Protein AF-A0A812X853-F1 (afdb_monomer)

Structure (mmCIF, N/CA/C/O backbone):
data_AF-A0A812X853-F1
#
_entry.id   AF-A0A812X853-F1
#
loop_
_atom_site.group_PDB
_atom_site.id
_atom_site.type_symbol
_atom_site.label_atom_id
_atom_site.label_alt_id
_atom_site.label_comp_id
_atom_site.label_asym_id
_atom_site.label_entity_id
_atom_site.label_seq_id
_atom_site.pdbx_PDB_ins_code
_atom_site.Cartn_x
_atom_site.Cartn_y
_atom_site.Cartn_z
_atom_site.occupancy
_atom_site.B_iso_or_equiv
_atom_site.auth_seq_id
_atom_site.auth_comp_id
_atom_site.auth_asym_id
_atom_site.auth_atom_id
_atom_site.pdbx_PDB_model_num
ATOM 1 N N . LEU A 1 1 ? 8.218 -3.701 24.333 1.00 26.12 1 LEU A N 1
ATOM 2 C CA . LEU A 1 1 ? 8.996 -2.610 23.707 1.00 26.12 1 LEU A CA 1
ATOM 3 C C . LEU A 1 1 ? 8.496 -2.460 22.269 1.00 26.12 1 LEU A C 1
ATOM 5 O O . LEU A 1 1 ? 8.730 -3.359 21.472 1.00 26.12 1 LEU A O 1
ATOM 9 N N . LEU A 1 2 ? 7.713 -1.425 21.953 1.00 30.88 2 LEU A N 1
ATOM 10 C CA . LEU A 1 2 ? 7.298 -1.151 20.571 1.00 30.88 2 LEU A CA 1
ATOM 11 C C . LEU A 1 2 ? 8.447 -0.411 19.884 1.00 30.88 2 LEU A C 1
ATOM 13 O O . LEU A 1 2 ? 8.655 0.772 20.135 1.00 30.88 2 LEU A O 1
ATOM 17 N N . VAL A 1 3 ? 9.221 -1.113 19.057 1.00 33.59 3 VAL A N 1
ATOM 18 C CA . VAL A 1 3 ? 10.205 -0.464 18.185 1.00 33.59 3 VAL A CA 1
ATOM 19 C C . VAL A 1 3 ? 9.435 0.120 17.006 1.00 33.59 3 VAL A C 1
ATOM 21 O O . VAL A 1 3 ? 9.034 -0.592 16.087 1.00 33.59 3 VAL A O 1
ATOM 24 N N . LEU A 1 4 ? 9.165 1.423 17.067 1.00 42.16 4 LEU A N 1
ATOM 25 C CA . LEU A 1 4 ? 8.611 2.172 15.947 1.00 42.16 4 LEU A CA 1
ATOM 26 C C . LEU A 1 4 ? 9.741 2.411 14.942 1.00 42.16 4 LEU A C 1
ATOM 28 O O . LEU A 1 4 ? 10.477 3.388 15.040 1.00 42.16 4 LEU A O 1
ATOM 32 N N . GLU A 1 5 ? 9.909 1.503 13.984 1.00 46.41 5 GLU A N 1
ATOM 33 C CA . GLU A 1 5 ? 10.747 1.798 12.822 1.00 46.41 5 GLU A CA 1
ATOM 34 C C . GLU A 1 5 ? 10.122 2.965 12.060 1.00 46.41 5 GLU A C 1
ATOM 36 O O . GLU A 1 5 ? 8.990 2.845 11.592 1.00 46.41 5 GLU A O 1
ATOM 41 N N . ASN A 1 6 ? 10.849 4.076 11.927 1.00 46.88 6 ASN A N 1
ATOM 42 C CA . ASN A 1 6 ? 10.427 5.196 11.097 1.00 46.88 6 ASN A CA 1
ATOM 43 C C . ASN A 1 6 ? 10.564 4.794 9.617 1.00 46.88 6 ASN A C 1
ATOM 45 O O . ASN A 1 6 ? 11.687 4.698 9.115 1.00 46.88 6 ASN A O 1
ATOM 49 N N . PRO A 1 7 ? 9.457 4.549 8.894 1.00 52.62 7 PRO A N 1
ATOM 50 C CA . PRO A 1 7 ? 9.533 4.114 7.505 1.00 52.62 7 PRO A CA 1
ATOM 51 C C . PRO A 1 7 ? 9.991 5.237 6.558 1.00 52.62 7 PRO A C 1
ATOM 53 O O . PRO A 1 7 ? 10.310 4.949 5.413 1.00 52.62 7 PRO A O 1
ATOM 56 N N . GLY A 1 8 ? 10.028 6.500 7.008 1.00 49.50 8 GLY A N 1
ATOM 57 C CA . GLY A 1 8 ? 10.367 7.663 6.179 1.00 49.50 8 GLY A CA 1
ATOM 58 C C . GLY A 1 8 ? 11.862 7.970 6.035 1.00 49.50 8 GLY A C 1
ATOM 59 O O . GLY A 1 8 ? 12.201 8.972 5.422 1.00 49.50 8 GLY A O 1
ATOM 60 N N . VAL A 1 9 ? 12.763 7.163 6.609 1.00 47.88 9 VAL A N 1
ATOM 61 C CA . VAL A 1 9 ? 14.214 7.469 6.645 1.00 47.88 9 VAL A CA 1
ATOM 62 C C . VAL A 1 9 ? 15.003 6.767 5.525 1.00 47.88 9 VAL A C 1
ATOM 64 O O . VAL A 1 9 ? 16.204 6.975 5.391 1.00 47.88 9 VAL A O 1
ATOM 67 N N . ARG A 1 10 ? 14.356 5.957 4.673 1.00 51.91 10 ARG A N 1
ATOM 68 C CA . ARG A 1 10 ? 15.045 5.220 3.591 1.00 51.91 10 ARG A CA 1
ATOM 69 C C . ARG A 1 10 ? 15.227 5.994 2.275 1.00 51.91 10 ARG A C 1
ATOM 71 O O . ARG A 1 10 ? 15.828 5.445 1.362 1.00 51.91 10 ARG A O 1
ATOM 78 N N . ASP A 1 11 ? 14.811 7.259 2.199 1.00 48.47 11 ASP A N 1
ATOM 79 C CA . ASP A 1 11 ? 14.935 8.116 0.997 1.00 48.47 11 ASP A CA 1
ATOM 80 C C . ASP A 1 11 ? 16.364 8.659 0.740 1.00 48.47 11 ASP A C 1
ATOM 82 O O . ASP A 1 11 ? 16.566 9.582 -0.049 1.00 48.47 11 ASP A O 1
ATOM 86 N N . ILE A 1 12 ? 17.391 8.108 1.390 1.00 44.56 12 ILE A N 1
ATOM 87 C CA . ILE A 1 12 ? 18.768 8.599 1.286 1.00 44.56 12 ILE A CA 1
ATOM 88 C C . ILE A 1 12 ? 19.568 7.605 0.435 1.00 44.56 12 ILE A C 1
ATOM 90 O O . ILE A 1 12 ? 19.925 6.537 0.920 1.00 44.56 12 ILE A O 1
ATOM 94 N N . LEU A 1 13 ? 19.864 8.005 -0.811 1.00 41.25 13 LEU A N 1
ATOM 95 C CA . LEU A 1 13 ? 20.723 7.351 -1.823 1.00 41.25 13 LEU A CA 1
ATOM 96 C C . LEU A 1 13 ? 20.023 6.372 -2.783 1.00 41.25 13 LEU A C 1
ATOM 98 O O . LEU A 1 13 ? 20.134 5.159 -2.649 1.00 41.25 13 LEU A O 1
ATOM 102 N N . GLY A 1 14 ? 19.390 6.910 -3.832 1.00 50.44 14 GLY A N 1
ATOM 103 C CA . GLY A 1 14 ? 19.208 6.214 -5.119 1.00 50.44 14 GLY A CA 1
ATOM 104 C C . GLY A 1 14 ? 18.343 4.946 -5.130 1.00 50.44 14 GLY A C 1
ATOM 105 O O . GLY A 1 14 ? 18.241 4.304 -6.174 1.00 50.44 14 GLY A O 1
ATOM 106 N N . SER A 1 15 ? 17.720 4.573 -4.011 1.00 54.28 15 SER A N 1
ATOM 107 C CA . SER A 1 15 ? 16.759 3.479 -3.945 1.00 54.28 15 SER A CA 1
ATOM 108 C C . SER A 1 15 ? 15.402 3.968 -4.445 1.00 54.28 15 SER A C 1
ATOM 110 O O . SER A 1 15 ? 14.875 5.003 -4.040 1.00 54.28 15 SER A O 1
ATOM 112 N N . THR A 1 16 ? 14.822 3.224 -5.375 1.00 72.81 16 THR A N 1
ATOM 113 C CA . THR A 1 16 ? 13.489 3.490 -5.906 1.00 72.81 16 THR A CA 1
ATOM 114 C C . THR A 1 16 ? 12.437 2.938 -4.944 1.00 72.81 16 THR A C 1
ATOM 116 O O . THR A 1 16 ? 11.801 1.920 -5.178 1.00 72.81 16 THR A O 1
ATOM 119 N N . TYR A 1 17 ? 12.275 3.588 -3.796 1.00 82.75 17 TYR A N 1
ATOM 120 C CA . TYR A 1 17 ? 11.280 3.187 -2.807 1.00 82.75 17 TYR A CA 1
ATOM 121 C C . TYR A 1 17 ? 9.858 3.491 -3.301 1.00 82.75 17 TYR A C 1
ATOM 123 O O . TYR A 1 17 ? 9.547 4.617 -3.701 1.00 82.75 17 TYR A O 1
ATOM 131 N N . ARG A 1 18 ? 8.968 2.494 -3.243 1.00 88.31 18 ARG A N 1
ATOM 132 C CA . ARG A 1 18 ? 7.545 2.662 -3.564 1.00 88.31 18 ARG A CA 1
ATOM 133 C C . ARG A 1 18 ? 6.686 2.323 -2.361 1.00 88.31 18 ARG A C 1
ATOM 135 O O . ARG A 1 18 ? 6.889 1.306 -1.700 1.00 88.31 18 ARG A O 1
ATOM 142 N N . ARG A 1 19 ? 5.675 3.150 -2.099 1.00 91.62 19 ARG A N 1
ATOM 143 C CA . ARG A 1 19 ? 4.773 2.963 -0.963 1.00 91.62 19 ARG A CA 1
ATOM 144 C C . ARG A 1 19 ? 3.340 3.334 -1.290 1.00 91.62 19 ARG A C 1
ATOM 146 O O . ARG A 1 19 ? 3.071 4.361 -1.903 1.00 91.62 19 ARG A O 1
ATOM 153 N N . VAL A 1 20 ? 2.422 2.517 -0.797 1.00 92.94 20 VAL A N 1
ATOM 154 C CA . VAL A 1 20 ? 0.983 2.725 -0.874 1.00 92.94 20 VAL A CA 1
ATOM 155 C C . VAL A 1 20 ? 0.409 2.708 0.536 1.00 92.94 20 VAL A C 1
ATOM 157 O O . VAL A 1 20 ? 0.613 1.749 1.273 1.00 92.94 20 VAL A O 1
ATOM 160 N N . ASP A 1 21 ? -0.310 3.763 0.908 1.00 93.06 21 ASP A N 1
ATOM 161 C CA . ASP A 1 21 ? -1.052 3.834 2.164 1.00 93.06 21 ASP A CA 1
ATOM 162 C C . ASP A 1 21 ? -2.545 3.640 1.877 1.00 93.06 21 ASP A C 1
ATOM 164 O O . ASP A 1 21 ? -3.195 4.496 1.269 1.00 93.06 21 ASP A O 1
ATOM 168 N N . LEU A 1 22 ? -3.091 2.514 2.331 1.00 91.38 22 LEU A N 1
ATOM 169 C CA . LEU A 1 22 ? -4.506 2.170 2.236 1.00 91.38 22 LEU A CA 1
ATOM 170 C C . LEU A 1 22 ? -5.177 2.462 3.569 1.00 91.38 22 LEU A C 1
ATOM 172 O O . LEU A 1 22 ? -4.799 1.901 4.592 1.00 91.38 22 LEU A O 1
ATOM 176 N N . LYS A 1 23 ? -6.193 3.313 3.585 1.00 89.00 23 LYS A N 1
ATOM 177 C CA . LYS A 1 23 ? -7.042 3.466 4.761 1.00 89.00 23 LYS A CA 1
ATOM 178 C C . LYS A 1 23 ? -8.055 2.332 4.783 1.00 89.00 23 LYS A C 1
ATOM 180 O O . LYS A 1 23 ? -8.763 2.135 3.799 1.00 89.00 23 LYS A O 1
ATOM 185 N N . LEU A 1 24 ? -8.105 1.587 5.882 1.00 86.62 24 LEU A N 1
ATOM 186 C CA . LEU A 1 24 ? -9.013 0.455 6.034 1.00 86.62 24 LEU A CA 1
ATOM 187 C C . LEU A 1 24 ? -10.376 0.918 6.560 1.00 86.62 24 LEU A C 1
ATOM 189 O O . LEU A 1 24 ? -10.468 1.876 7.331 1.00 86.62 24 LEU A O 1
ATOM 193 N N . GLY A 1 25 ? -11.422 0.189 6.178 1.00 75.19 25 GLY A N 1
ATOM 194 C CA . GLY A 1 25 ? -12.785 0.385 6.651 1.00 75.19 25 GLY A CA 1
ATOM 195 C C . GLY A 1 25 ? -13.692 1.064 5.627 1.00 75.19 25 GLY A C 1
ATOM 196 O O . GLY A 1 25 ? -13.305 1.992 4.920 1.00 75.19 25 GLY A O 1
ATOM 197 N N . HIS A 1 26 ? -14.939 0.594 5.594 1.00 60.25 26 HIS A N 1
ATOM 198 C CA . HIS A 1 26 ? -16.020 1.123 4.759 1.00 60.25 26 HIS A CA 1
ATOM 199 C C . HIS A 1 26 ? -16.498 2.511 5.226 1.00 60.25 26 HIS A C 1
ATOM 201 O O . HIS A 1 26 ? -16.892 3.346 4.418 1.00 60.25 26 HIS A O 1
ATOM 207 N N . SER A 1 27 ? -16.385 2.776 6.531 1.00 52.75 27 SER A N 1
ATOM 208 C CA . SER A 1 27 ? -16.709 4.051 7.170 1.00 52.75 27 SER A CA 1
ATOM 209 C C . SER A 1 27 ? -15.494 4.507 7.962 1.00 52.75 27 SER A C 1
ATOM 211 O O . SER A 1 27 ? -15.258 4.094 9.095 1.00 52.75 27 SER A O 1
ATOM 213 N N . ALA A 1 28 ? -14.687 5.372 7.361 1.00 47.47 28 ALA A N 1
ATOM 214 C CA . ALA A 1 28 ? -13.544 5.979 8.031 1.00 47.47 28 ALA A CA 1
ATOM 215 C C . ALA A 1 28 ? -13.970 7.065 9.049 1.00 47.47 28 ALA A C 1
ATOM 217 O O . ALA A 1 28 ? -13.109 7.809 9.533 1.00 47.47 28 ALA A O 1
ATOM 218 N N . GLY A 1 29 ? -15.277 7.190 9.318 1.00 44.34 29 GLY A N 1
ATOM 219 C CA . GLY A 1 29 ? -15.901 8.373 9.900 1.00 44.34 29 GLY A CA 1
ATOM 220 C C . GLY A 1 29 ? -16.941 8.168 11.004 1.00 44.34 29 GLY A C 1
ATOM 221 O O . GLY A 1 29 ? -17.551 9.151 11.408 1.00 44.34 29 GLY A O 1
ATOM 222 N N . THR A 1 30 ? -17.135 6.986 11.593 1.00 44.94 30 THR A N 1
ATOM 223 C CA . THR A 1 30 ? -17.847 6.930 12.889 1.00 44.94 30 THR A CA 1
ATOM 224 C C . THR A 1 30 ? -16.865 7.172 14.027 1.00 44.94 30 THR A C 1
ATOM 226 O O . THR A 1 30 ? -16.612 6.309 14.862 1.00 44.94 30 THR A O 1
ATOM 229 N N . SER A 1 31 ? -16.296 8.379 14.063 1.00 44.25 31 SER A N 1
ATOM 230 C CA . SER A 1 31 ? -15.831 8.919 15.335 1.00 44.25 31 SER A CA 1
ATOM 231 C C . SER A 1 31 ? -17.067 9.083 16.218 1.00 44.25 31 SER A C 1
ATOM 233 O O . SER A 1 31 ? -17.943 9.905 15.933 1.00 44.25 31 SER A O 1
ATOM 235 N N . VAL A 1 32 ? -17.133 8.301 17.295 1.00 49.34 32 VAL A N 1
ATOM 236 C CA . VAL A 1 32 ? -18.129 8.457 18.368 1.00 49.34 32 VAL A CA 1
ATOM 237 C C . VAL A 1 32 ? -17.978 9.834 19.055 1.00 49.34 32 VAL A C 1
ATOM 239 O O . VAL A 1 32 ? -18.859 10.273 19.785 1.00 49.34 32 VAL A O 1
ATOM 242 N N . THR A 1 33 ? -16.893 10.569 18.773 1.00 47.09 33 THR A N 1
ATOM 243 C CA . THR A 1 33 ? -16.473 11.797 19.461 1.00 47.09 33 THR A CA 1
ATOM 244 C C . THR A 1 33 ? -16.200 12.979 18.511 1.00 47.09 33 THR A C 1
ATOM 246 O O . THR A 1 33 ? -15.245 13.730 18.696 1.00 47.09 33 THR A O 1
ATOM 249 N N . GLY A 1 34 ? -17.026 13.171 17.473 1.00 55.06 34 GLY A N 1
ATOM 250 C CA . GLY A 1 34 ? -16.939 14.312 16.541 1.00 55.06 34 GLY A CA 1
ATOM 251 C C . GLY A 1 34 ? -18.190 15.198 16.540 1.00 55.06 34 GLY A C 1
ATOM 252 O O . GLY A 1 34 ? -19.285 14.740 16.859 1.00 55.06 34 GLY A O 1
ATOM 253 N N . SER A 1 35 ? -18.057 16.476 16.160 1.00 61.50 35 SER A N 1
ATOM 254 C CA . SER A 1 35 ? -19.229 17.356 16.011 1.00 61.50 35 SER A CA 1
ATOM 255 C C . SER A 1 35 ? -20.150 16.847 14.892 1.00 61.50 35 SER A C 1
ATOM 257 O O . SER A 1 35 ? -19.675 16.319 13.884 1.00 61.50 35 SER A O 1
ATOM 259 N N . ARG A 1 36 ? -21.473 17.045 15.017 1.00 65.50 36 ARG A N 1
ATOM 260 C CA . ARG A 1 36 ? -22.464 16.612 14.002 1.00 65.50 36 ARG A CA 1
ATOM 261 C C . ARG A 1 36 ? -22.128 17.104 12.587 1.00 65.50 36 ARG A C 1
ATOM 263 O O . ARG A 1 36 ? -22.394 16.423 11.605 1.00 65.50 36 ARG A O 1
ATOM 270 N N . LEU A 1 37 ? -21.491 18.271 12.484 1.00 67.25 37 LEU A N 1
ATOM 271 C CA . LEU A 1 37 ? -21.012 18.849 11.227 1.00 67.25 37 LEU A CA 1
ATOM 272 C C . LEU A 1 37 ? -19.817 18.096 10.626 1.00 67.25 37 LEU A C 1
ATOM 274 O O . LEU A 1 37 ? -19.725 17.988 9.406 1.00 67.25 37 LEU A O 1
ATOM 278 N N . GLN A 1 38 ? -18.898 17.584 11.447 1.00 62.22 38 GLN A N 1
ATOM 279 C CA . GLN A 1 38 ? -17.801 16.737 10.970 1.00 62.22 38 GLN A CA 1
ATOM 280 C C . GLN A 1 38 ? -18.310 15.373 10.514 1.00 62.22 38 GLN A C 1
ATOM 282 O O . GLN A 1 38 ? -17.883 14.910 9.459 1.00 62.22 38 GLN A O 1
ATOM 287 N N . GLN A 1 39 ? -19.255 14.788 11.254 1.00 61.75 39 GLN A N 1
ATOM 288 C CA . GLN A 1 39 ? -19.920 13.544 10.864 1.00 61.75 39 GLN A CA 1
ATOM 289 C C . GLN A 1 39 ? -20.651 13.725 9.530 1.00 61.75 39 GLN A C 1
ATOM 291 O O . GLN A 1 39 ? -20.389 12.978 8.598 1.00 61.75 39 GLN A O 1
ATOM 296 N N . LEU A 1 40 ? -21.439 14.795 9.368 1.00 64.12 40 LEU A N 1
ATOM 297 C CA . LEU A 1 40 ? -22.116 15.096 8.102 1.00 64.12 40 LEU A CA 1
ATOM 298 C C . LEU A 1 40 ? -21.129 15.305 6.942 1.00 64.12 40 LEU A C 1
ATOM 300 O O . LEU A 1 40 ? -21.342 14.790 5.848 1.00 64.12 40 LEU A O 1
ATOM 304 N N . LYS A 1 41 ? -20.023 16.031 7.164 1.00 66.38 41 LYS A N 1
ATOM 305 C CA . LYS A 1 41 ? -18.967 16.196 6.149 1.00 66.38 41 LYS A CA 1
ATOM 306 C C . LYS A 1 41 ? -18.327 14.862 5.771 1.00 66.38 41 LYS A C 1
ATOM 308 O O . LYS A 1 41 ? -18.036 14.659 4.597 1.00 66.38 41 LYS A O 1
ATOM 313 N N . GLN A 1 42 ? -18.099 13.973 6.735 1.00 64.94 42 GLN A N 1
ATOM 314 C CA . GLN A 1 42 ? -17.584 12.631 6.471 1.00 64.94 42 GLN A CA 1
ATOM 315 C C . GLN A 1 42 ? -18.596 11.798 5.694 1.00 64.94 42 GLN A C 1
ATOM 317 O O . GLN A 1 42 ? -18.223 11.276 4.655 1.00 64.94 42 GLN A O 1
ATOM 322 N N . THR A 1 43 ? -19.868 11.782 6.093 1.00 62.72 43 THR A N 1
ATOM 323 C CA . THR A 1 43 ? -20.940 11.083 5.371 1.00 62.72 43 THR A CA 1
ATOM 324 C C . THR A 1 43 ? -21.077 11.581 3.931 1.00 62.72 43 THR A C 1
ATOM 326 O O . THR A 1 43 ? -21.214 10.780 3.013 1.00 62.72 43 THR A O 1
ATOM 329 N N . LEU A 1 44 ? -20.972 12.893 3.698 1.00 64.12 44 LEU A N 1
ATOM 330 C CA . LEU A 1 44 ? -20.990 13.457 2.344 1.00 64.12 44 LEU A CA 1
ATOM 331 C C . LEU A 1 44 ? -19.743 13.072 1.534 1.00 64.12 44 LEU A C 1
ATOM 333 O O . LEU A 1 44 ? -19.853 12.771 0.350 1.00 64.12 44 LEU A O 1
ATOM 337 N N . MET A 1 45 ? -18.556 13.060 2.149 1.00 60.81 45 MET A N 1
ATOM 338 C CA . MET A 1 45 ? -17.334 12.596 1.480 1.00 60.81 45 MET A CA 1
ATOM 339 C C . MET A 1 45 ? -17.362 11.089 1.198 1.00 60.81 45 MET A C 1
ATOM 341 O O . MET A 1 45 ? -16.842 10.660 0.173 1.00 60.81 45 MET A O 1
ATOM 345 N N . GLU A 1 46 ? -17.973 10.300 2.080 1.00 61.06 46 GLU A N 1
ATOM 346 C CA . GLU A 1 46 ? -18.169 8.858 1.926 1.00 61.06 46 GLU A CA 1
ATOM 347 C C . GLU A 1 46 ? -19.185 8.558 0.817 1.00 61.06 46 GLU A C 1
ATOM 349 O O . GLU A 1 46 ? -18.903 7.727 -0.038 1.00 61.06 46 GLU A O 1
ATOM 354 N N . GLY A 1 47 ? -20.294 9.303 0.733 1.00 57.50 47 GLY A N 1
ATOM 355 C CA . GLY A 1 47 ? -21.280 9.166 -0.348 1.00 57.50 47 GLY A CA 1
ATOM 356 C C . GLY A 1 47 ? -20.760 9.554 -1.740 1.00 57.50 47 GLY A C 1
ATOM 357 O O . GLY A 1 47 ? -21.322 9.137 -2.747 1.00 57.50 47 GLY A O 1
ATOM 358 N N . LEU A 1 48 ? -19.669 10.326 -1.813 1.00 56.94 48 LEU A N 1
ATOM 359 C CA . LEU A 1 48 ? -18.999 10.709 -3.064 1.00 56.94 48 LEU A CA 1
ATOM 360 C C . LEU A 1 48 ? -17.858 9.759 -3.471 1.00 56.94 48 LEU A C 1
ATOM 362 O O . LEU A 1 48 ? -17.230 9.985 -4.519 1.00 56.94 48 LEU A O 1
ATOM 366 N N . ARG A 1 49 ? -17.574 8.721 -2.668 1.00 57.12 49 ARG A N 1
ATOM 367 C CA . ARG A 1 49 ? -16.653 7.641 -3.033 1.00 57.12 49 ARG A CA 1
ATOM 368 C C . ARG A 1 49 ? -17.407 6.574 -3.844 1.00 57.12 49 ARG A C 1
ATOM 370 O O . ARG A 1 49 ? -18.252 5.878 -3.290 1.00 57.12 49 ARG A O 1
ATOM 377 N N . PRO A 1 50 ? -17.115 6.413 -5.142 1.00 44.84 50 PRO A N 1
ATOM 378 C CA . PRO A 1 50 ? -17.509 5.238 -5.892 1.00 44.84 50 PRO A CA 1
ATOM 379 C C . PRO A 1 50 ? -16.721 4.036 -5.358 1.00 44.84 50 PRO A C 1
ATOM 381 O O . PRO A 1 50 ? -15.513 4.127 -5.157 1.00 44.84 50 PRO A O 1
ATOM 384 N N . GLY A 1 51 ? -17.408 2.919 -5.123 1.00 49.94 51 GLY A N 1
ATOM 385 C CA . GLY A 1 51 ? -16.765 1.659 -4.747 1.00 49.94 51 GLY A CA 1
ATOM 386 C C . GLY A 1 51 ? -16.793 1.367 -3.251 1.00 49.94 51 GLY A C 1
ATOM 387 O O . GLY A 1 51 ? -15.768 1.159 -2.615 1.00 49.94 51 GLY A O 1
ATOM 388 N N . SER A 1 52 ? -17.992 1.257 -2.693 1.00 49.97 52 SER A N 1
ATOM 389 C CA . SER A 1 52 ? -18.266 0.726 -1.355 1.00 49.97 52 SER A CA 1
ATOM 390 C C . SER A 1 52 ? -17.928 -0.781 -1.199 1.00 49.97 52 SER A C 1
ATOM 392 O O . SER A 1 52 ? -18.271 -1.383 -0.185 1.00 49.97 52 SER A O 1
ATOM 394 N N . GLY A 1 53 ? -17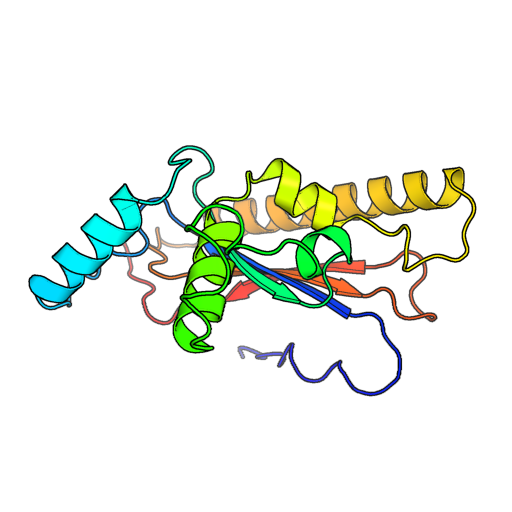.294 -1.417 -2.194 1.00 61.88 53 GLY A N 1
ATOM 395 C CA . GLY A 1 53 ? -17.084 -2.869 -2.259 1.00 61.88 53 GLY A CA 1
ATOM 396 C C . GLY A 1 53 ? -15.795 -3.377 -1.607 1.00 61.88 53 GLY A C 1
ATOM 397 O O . GLY A 1 53 ? -15.822 -4.417 -0.956 1.00 61.88 53 GLY A O 1
ATOM 398 N N . ASP A 1 54 ? -14.686 -2.641 -1.721 1.00 70.31 54 ASP A N 1
ATOM 399 C CA . ASP A 1 54 ? -13.353 -3.205 -1.429 1.00 70.31 54 ASP A CA 1
ATOM 400 C C . ASP A 1 54 ? -12.956 -3.123 0.056 1.00 70.31 54 ASP A C 1
ATOM 402 O O . ASP A 1 54 ? -12.012 -3.774 0.500 1.00 70.31 54 ASP A O 1
ATOM 406 N N . GLY A 1 55 ? -13.675 -2.328 0.855 1.00 82.38 55 GLY A N 1
ATOM 407 C CA . GLY A 1 55 ? -13.411 -2.182 2.292 1.00 82.38 55 GLY A CA 1
ATOM 408 C C . GLY A 1 55 ? -12.143 -1.387 2.641 1.00 82.38 55 GLY A C 1
ATOM 409 O O . GLY A 1 55 ? -11.754 -1.357 3.811 1.00 82.38 55 GLY A O 1
ATOM 410 N N . PHE A 1 56 ? -11.511 -0.725 1.667 1.00 86.25 56 PHE A N 1
ATOM 411 C CA . PHE A 1 56 ? -10.393 0.202 1.862 1.00 86.25 56 PHE A CA 1
ATOM 412 C C . PHE A 1 56 ? -10.409 1.335 0.823 1.00 86.25 56 PHE A C 1
ATOM 414 O O . PHE A 1 56 ? -11.091 1.243 -0.193 1.00 86.25 56 PHE A O 1
ATOM 421 N N . CYS A 1 57 ? -9.641 2.404 1.056 1.00 85.62 57 CYS A N 1
ATOM 422 C CA . CYS A 1 57 ? -9.380 3.436 0.050 1.00 85.62 57 CYS A CA 1
ATOM 423 C C . CYS A 1 57 ? -7.910 3.865 0.046 1.00 85.62 57 CYS A C 1
ATOM 425 O O . CYS A 1 57 ? -7.259 3.927 1.090 1.00 85.62 57 CYS A O 1
ATOM 427 N N . LEU A 1 58 ? -7.382 4.211 -1.123 1.00 89.00 58 LEU A N 1
ATOM 428 C CA . LEU A 1 58 ? -6.017 4.710 -1.257 1.00 89.00 58 LEU A CA 1
ATOM 429 C C . LEU A 1 58 ? -5.915 6.158 -0.746 1.00 89.00 58 LEU A C 1
ATOM 431 O O . LEU A 1 58 ? -6.595 7.050 -1.248 1.00 89.00 58 LEU A O 1
ATOM 435 N N . GLU A 1 59 ? -5.052 6.412 0.240 1.00 87.31 59 GLU A N 1
ATOM 436 C CA . GLU A 1 59 ? -4.792 7.767 0.759 1.00 87.31 59 GLU A CA 1
ATOM 437 C C . GLU A 1 59 ? -3.546 8.399 0.143 1.00 87.31 59 GLU A C 1
ATOM 439 O O . GLU A 1 59 ? -3.514 9.612 -0.082 1.00 87.31 59 GLU A O 1
ATOM 444 N N . ARG A 1 60 ? -2.511 7.594 -0.112 1.00 88.44 60 ARG A N 1
ATOM 445 C CA . ARG A 1 60 ? -1.234 8.068 -0.647 1.00 88.44 60 ARG A CA 1
ATOM 446 C C . ARG A 1 60 ? -0.564 6.986 -1.482 1.00 88.44 60 ARG A C 1
ATOM 448 O O . ARG A 1 60 ? -0.525 5.827 -1.081 1.00 88.44 60 ARG A O 1
ATOM 455 N N . PHE A 1 61 ? 0.012 7.403 -2.605 1.00 90.00 61 PHE A N 1
ATOM 456 C CA . PHE A 1 61 ? 0.871 6.586 -3.456 1.00 90.00 61 PHE A CA 1
ATOM 457 C C . PHE A 1 61 ? 2.181 7.352 -3.682 1.00 90.00 61 PHE A C 1
ATOM 459 O O . PHE A 1 61 ? 2.180 8.407 -4.312 1.00 90.00 61 PHE A O 1
ATOM 466 N N . GLN A 1 62 ? 3.284 6.850 -3.130 1.00 88.19 62 GLN A N 1
ATOM 467 C CA . GLN A 1 62 ? 4.638 7.384 -3.288 1.00 88.19 62 GLN A CA 1
ATOM 468 C C . GLN A 1 62 ? 5.425 6.497 -4.259 1.00 88.19 62 GLN A C 1
ATOM 470 O O . GLN A 1 62 ? 5.408 5.273 -4.118 1.00 88.19 62 GLN A O 1
ATOM 475 N N . GLY A 1 63 ? 6.106 7.110 -5.232 1.00 82.94 63 GLY A N 1
ATOM 476 C CA . GLY A 1 63 ? 6.865 6.386 -6.259 1.00 82.94 63 GLY A CA 1
ATOM 477 C C . GLY A 1 63 ? 5.971 5.624 -7.242 1.00 82.94 63 GLY A C 1
ATOM 478 O O . GLY A 1 63 ? 6.277 4.486 -7.601 1.00 82.94 63 GLY A O 1
ATOM 479 N N . GLY A 1 64 ? 4.826 6.207 -7.615 1.00 81.81 64 GLY A N 1
ATOM 480 C CA . GLY A 1 64 ? 3.874 5.596 -8.545 1.00 81.81 64 GLY A CA 1
ATOM 481 C C . GLY A 1 64 ? 4.400 5.491 -9.977 1.00 81.81 64 GLY A C 1
ATOM 482 O O . GLY A 1 64 ? 5.400 6.117 -10.325 1.00 81.81 64 GLY A O 1
ATOM 483 N N . PRO A 1 65 ? 3.759 4.679 -10.833 1.00 80.25 65 PRO A N 1
ATOM 484 C CA . PRO A 1 65 ? 4.088 4.667 -12.252 1.00 80.25 65 PRO A CA 1
ATOM 485 C C . PRO A 1 65 ? 3.749 6.027 -12.873 1.00 80.25 65 PRO A C 1
ATOM 487 O O . PRO A 1 65 ? 2.809 6.700 -12.447 1.00 80.25 65 PRO A O 1
ATOM 490 N N . ALA A 1 66 ? 4.486 6.432 -13.912 1.00 77.88 66 ALA A N 1
ATOM 491 C CA . ALA A 1 66 ? 4.273 7.756 -14.506 1.00 77.88 66 ALA A CA 1
ATOM 492 C C . ALA A 1 66 ? 2.870 7.943 -15.076 1.00 77.88 66 ALA A C 1
ATOM 494 O O . ALA A 1 66 ? 2.393 9.064 -15.057 1.00 77.88 66 ALA A O 1
ATOM 495 N N . SER A 1 67 ? 2.203 6.874 -15.518 1.00 79.69 67 SER A N 1
ATOM 496 C CA . SER A 1 67 ? 0.801 6.925 -15.946 1.00 79.69 67 SER A CA 1
ATOM 497 C C . SER A 1 67 ? -0.117 7.479 -14.854 1.00 79.69 67 SER A C 1
ATOM 499 O O . SER A 1 67 ? -1.017 8.260 -15.147 1.00 79.69 67 SER A O 1
ATOM 501 N N . LEU A 1 68 ? 0.145 7.130 -13.591 1.00 82.00 68 LEU A N 1
ATOM 502 C CA . LEU A 1 68 ? -0.603 7.624 -12.439 1.00 82.00 68 LEU A CA 1
ATOM 503 C C . LEU A 1 68 ? -0.182 9.045 -12.033 1.00 82.00 68 LEU A C 1
ATOM 505 O O . LEU A 1 68 ? -0.988 9.806 -11.503 1.00 82.00 68 LEU A O 1
ATOM 509 N N . GLU A 1 69 ? 1.079 9.415 -12.260 1.00 79.00 69 GLU A N 1
ATOM 510 C CA . GLU A 1 69 ? 1.579 10.765 -11.977 1.00 79.00 69 GLU A CA 1
ATOM 511 C C . GLU A 1 69 ? 1.160 11.794 -13.031 1.00 79.00 69 GLU A C 1
ATOM 513 O O . GLU A 1 69 ? 0.944 12.955 -12.684 1.00 79.00 69 GLU A O 1
ATOM 518 N N . SER A 1 70 ? 1.032 11.366 -14.288 1.00 79.00 70 SER A N 1
ATOM 519 C CA . SER A 1 70 ? 0.632 12.189 -15.429 1.00 79.00 70 SER A CA 1
ATOM 520 C C . SER A 1 70 ? -0.878 12.258 -15.631 1.00 79.00 70 SER A C 1
ATOM 522 O O . SER A 1 70 ? -1.331 13.043 -16.458 1.00 79.00 70 SER A O 1
ATOM 524 N N . ALA A 1 71 ? -1.658 11.429 -14.930 1.00 78.69 71 ALA A N 1
ATOM 525 C CA . ALA A 1 71 ? -3.112 11.509 -14.957 1.00 78.69 71 ALA A CA 1
ATOM 526 C C . ALA A 1 71 ? -3.548 12.871 -14.398 1.00 78.69 71 ALA A C 1
ATOM 528 O O . ALA A 1 71 ? -3.359 13.147 -13.211 1.00 78.69 71 ALA A O 1
ATOM 529 N N . ASP A 1 72 ? -4.094 13.733 -15.258 1.00 73.38 72 ASP A N 1
ATOM 530 C CA . ASP A 1 72 ? -4.599 15.040 -14.848 1.00 73.38 72 ASP A CA 1
ATOM 531 C C . ASP A 1 72 ? -6.034 14.891 -14.316 1.00 73.38 72 ASP A C 1
ATOM 533 O O . ASP A 1 72 ? -6.964 14.667 -15.097 1.00 73.38 72 ASP A O 1
ATOM 537 N N . PRO A 1 73 ? -6.248 15.027 -12.993 1.00 69.75 73 PRO A N 1
ATOM 538 C CA . PRO A 1 73 ? -7.562 14.840 -12.392 1.00 69.75 73 PRO A CA 1
ATOM 539 C C . PRO A 1 73 ? -8.543 15.974 -12.738 1.00 69.75 73 PRO A C 1
ATOM 541 O O . PRO A 1 73 ? -9.699 15.916 -12.325 1.00 69.75 73 PRO A O 1
ATOM 544 N N . LEU A 1 74 ? -8.094 17.034 -13.423 1.00 70.25 74 LEU A N 1
ATOM 545 C CA . LEU A 1 74 ? -8.914 18.189 -13.798 1.00 70.25 74 LEU A CA 1
ATOM 546 C C . LEU A 1 74 ? -9.478 18.105 -15.221 1.00 70.25 74 LEU A C 1
ATOM 548 O O . LEU A 1 74 ? -10.340 18.920 -15.562 1.00 70.25 74 LEU A O 1
ATOM 552 N N . LEU A 1 75 ? -9.058 17.119 -16.025 1.00 66.31 75 LEU A N 1
ATOM 553 C CA . LEU A 1 75 ? -9.623 16.894 -17.362 1.00 66.31 75 LEU A CA 1
ATOM 554 C C . LEU A 1 75 ? -11.136 16.632 -17.301 1.00 66.31 75 LEU A C 1
ATOM 556 O O . LEU A 1 75 ? -11.874 17.117 -18.155 1.00 66.31 75 LEU A O 1
ATOM 560 N N . ASP A 1 76 ? -11.604 15.988 -16.231 1.00 61.19 76 ASP A N 1
ATOM 561 C CA . ASP A 1 76 ? -13.023 15.680 -16.018 1.00 61.19 76 ASP A CA 1
ATOM 562 C C . ASP A 1 76 ? -13.829 16.837 -15.391 1.00 61.19 76 ASP A C 1
ATOM 564 O O . ASP A 1 76 ? -15.057 16.781 -15.341 1.00 61.19 76 ASP A O 1
ATOM 568 N N . VAL A 1 77 ? -13.170 17.889 -14.880 1.00 59.12 77 VAL A N 1
ATOM 569 C CA . VAL A 1 77 ? -13.803 18.938 -14.042 1.00 59.12 77 VAL A CA 1
ATOM 570 C C . VAL A 1 77 ? -13.938 20.285 -14.775 1.00 59.12 77 VAL A C 1
ATOM 572 O O . VAL A 1 77 ? -14.288 21.297 -14.174 1.00 59.12 77 VAL A O 1
ATOM 575 N N . GLY A 1 78 ? -13.731 20.314 -16.095 1.00 57.47 78 GLY A N 1
ATOM 576 C CA . GLY A 1 78 ? -14.015 21.498 -16.920 1.00 57.47 78 GLY A CA 1
ATOM 577 C C . GLY A 1 78 ? -12.809 22.381 -17.247 1.00 57.47 78 GLY A C 1
ATOM 578 O O . GLY A 1 78 ? -12.980 23.564 -17.539 1.00 57.47 78 GLY A O 1
ATOM 579 N N . GLY A 1 79 ? -11.599 21.815 -17.258 1.00 57.66 79 G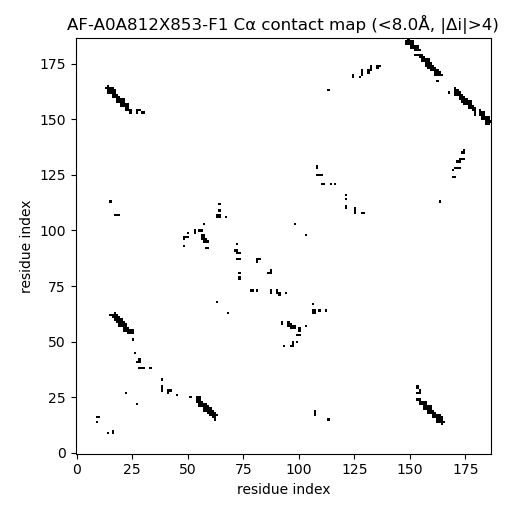LY A N 1
ATOM 580 C CA . GLY A 1 79 ? -10.424 22.463 -17.842 1.00 57.66 79 GLY A CA 1
ATOM 581 C C . GLY A 1 79 ? -9.887 23.674 -17.066 1.00 57.66 79 GLY A C 1
ATOM 582 O O . GLY A 1 79 ? -10.244 23.934 -15.920 1.00 57.66 79 GLY A O 1
ATOM 583 N N . ASP A 1 80 ? -8.973 24.394 -17.716 1.00 57.75 80 ASP A N 1
ATOM 584 C CA . ASP A 1 80 ? -7.904 25.268 -17.196 1.00 57.75 80 ASP A CA 1
ATOM 585 C C . ASP A 1 80 ? -8.312 26.449 -16.269 1.00 57.75 80 ASP A C 1
ATOM 587 O O . ASP A 1 80 ? -7.471 27.261 -15.888 1.00 57.75 80 ASP A O 1
ATOM 591 N N . MET A 1 81 ? -9.581 26.575 -15.864 1.00 55.66 81 MET A N 1
ATOM 592 C CA . MET A 1 81 ? -10.079 27.643 -14.981 1.00 55.66 81 MET A CA 1
ATOM 593 C C . MET A 1 81 ? -9.896 27.373 -13.475 1.00 55.66 81 MET A C 1
ATOM 595 O O . MET A 1 81 ? -9.995 28.300 -12.672 1.00 55.66 81 MET A O 1
ATOM 599 N N . LEU A 1 82 ? -9.572 26.143 -13.061 1.00 57.88 82 LEU A N 1
ATOM 600 C CA . LEU A 1 82 ? -9.418 25.756 -11.648 1.00 57.88 82 LEU A CA 1
ATOM 601 C C . LEU A 1 82 ? -7.943 25.503 -11.277 1.00 57.88 82 LEU A C 1
ATOM 603 O O . LEU A 1 82 ? -7.567 24.415 -10.850 1.00 57.88 82 LEU A O 1
ATOM 607 N N . LYS A 1 83 ? -7.078 26.516 -11.436 1.00 63.09 83 LYS A N 1
ATOM 608 C CA . LYS A 1 83 ? -5.614 26.396 -11.231 1.00 63.09 83 LYS A CA 1
ATOM 609 C C . LYS A 1 83 ? -5.143 26.393 -9.772 1.00 63.09 83 LYS A C 1
ATOM 611 O O . LYS A 1 83 ? -3.937 26.365 -9.537 1.00 63.09 83 LYS A O 1
ATOM 616 N N . SER A 1 84 ? -6.034 26.438 -8.777 1.00 77.56 84 SER A N 1
ATOM 617 C CA . SER A 1 84 ? -5.564 26.471 -7.389 1.00 77.56 84 SER A CA 1
ATOM 618 C C . SER A 1 84 ? -4.938 25.128 -6.998 1.00 77.56 84 SER A C 1
ATOM 620 O O . SER A 1 84 ? -5.510 24.055 -7.215 1.00 77.56 84 SER A O 1
ATOM 622 N N . GLU A 1 85 ? -3.747 25.184 -6.404 1.00 78.81 85 GLU A N 1
ATOM 623 C CA . GLU A 1 85 ? -3.000 24.004 -5.957 1.00 78.81 85 GLU A CA 1
ATOM 624 C C . GLU A 1 85 ? -3.834 23.139 -4.998 1.00 78.81 85 GLU A C 1
ATOM 626 O O . GLU A 1 85 ? -3.830 21.911 -5.081 1.00 78.81 85 GLU A O 1
ATOM 631 N N . ALA A 1 86 ? -4.644 23.783 -4.153 1.00 79.62 86 ALA A N 1
ATOM 632 C CA . ALA A 1 86 ? -5.564 23.116 -3.241 1.00 79.62 86 ALA A CA 1
ATOM 633 C C . ALA A 1 86 ? -6.642 22.297 -3.973 1.00 79.62 86 ALA A C 1
ATOM 635 O O . ALA A 1 86 ? -6.956 21.181 -3.548 1.00 79.62 86 ALA A O 1
ATOM 636 N N . ILE A 1 87 ? -7.200 22.817 -5.075 1.00 79.56 87 ILE A N 1
ATOM 637 C CA . ILE A 1 87 ? -8.189 22.091 -5.884 1.00 79.56 87 ILE A CA 1
ATOM 638 C C . ILE A 1 87 ? -7.519 20.916 -6.589 1.00 79.56 87 ILE A C 1
ATOM 640 O O . ILE A 1 87 ? -8.042 19.807 -6.516 1.00 79.56 87 ILE A O 1
ATOM 644 N N . ARG A 1 88 ? -6.333 21.111 -7.178 1.00 78.25 88 ARG A N 1
ATOM 645 C CA . ARG A 1 88 ? -5.572 20.026 -7.817 1.00 78.25 88 ARG A CA 1
ATOM 646 C C . ARG A 1 88 ? -5.216 18.918 -6.825 1.00 78.25 88 ARG A C 1
ATOM 648 O O . ARG A 1 88 ? -5.416 17.743 -7.121 1.00 78.25 88 ARG A O 1
ATOM 655 N N . HIS A 1 89 ? -4.750 19.273 -5.628 1.00 80.88 89 HIS A N 1
ATOM 656 C CA . HIS A 1 89 ? -4.451 18.308 -4.570 1.00 80.88 89 HIS A CA 1
ATOM 657 C C . HIS A 1 89 ? -5.707 17.537 -4.137 1.00 80.88 89 HIS A C 1
ATOM 659 O O . HIS A 1 89 ? -5.671 16.316 -3.980 1.00 80.88 89 HIS A O 1
ATOM 665 N N . LYS A 1 90 ? -6.846 18.226 -3.986 1.00 82.50 90 LYS A N 1
ATOM 666 C CA . LYS A 1 90 ? -8.122 17.593 -3.630 1.00 82.50 90 LYS A CA 1
ATOM 667 C C . LYS A 1 90 ? -8.649 16.685 -4.743 1.00 82.50 90 LYS A C 1
ATOM 669 O O . LYS A 1 90 ? -9.117 15.591 -4.441 1.00 82.50 90 LYS A O 1
ATOM 674 N N . ALA A 1 91 ? -8.538 17.106 -6.000 1.00 82.56 91 ALA A N 1
ATOM 675 C CA . ALA A 1 91 ? -8.929 16.325 -7.168 1.00 82.56 91 ALA A CA 1
ATOM 676 C C . ALA A 1 91 ? -8.051 15.074 -7.312 1.00 82.56 91 ALA 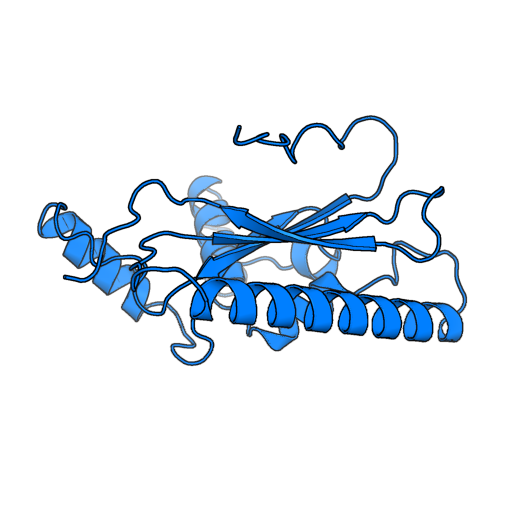A C 1
ATOM 678 O O . ALA A 1 91 ? -8.577 13.977 -7.457 1.00 82.56 91 ALA A O 1
ATOM 679 N N . ARG A 1 92 ? -6.728 15.203 -7.138 1.00 82.50 92 ARG A N 1
ATOM 680 C CA . ARG A 1 92 ? -5.803 14.060 -7.125 1.00 82.50 92 ARG A CA 1
ATOM 681 C C . ARG A 1 92 ? -6.120 13.091 -5.992 1.00 82.50 92 ARG A C 1
ATOM 683 O O . ARG A 1 92 ? -6.172 11.887 -6.213 1.00 82.50 92 ARG A O 1
ATOM 690 N N . LYS A 1 93 ? -6.379 13.603 -4.787 1.00 82.88 93 LYS A N 1
ATOM 691 C CA . LYS A 1 93 ? -6.798 12.771 -3.655 1.00 82.88 93 LYS A CA 1
ATOM 692 C C . LYS A 1 93 ? -8.101 12.026 -3.955 1.00 82.88 93 LYS A C 1
ATOM 694 O O . LYS A 1 93 ? -8.190 10.839 -3.663 1.00 82.88 93 LYS A O 1
ATOM 699 N N . ALA A 1 94 ? -9.084 12.703 -4.547 1.00 82.69 94 ALA A N 1
ATOM 700 C CA . ALA A 1 94 ? -10.331 12.072 -4.956 1.00 82.69 94 ALA A CA 1
ATOM 701 C C . ALA A 1 94 ? -10.079 10.988 -6.012 1.00 82.69 94 ALA A C 1
ATOM 703 O O . ALA A 1 94 ? -10.528 9.870 -5.821 1.00 82.69 94 ALA A O 1
ATOM 704 N N . MET A 1 95 ? -9.306 11.273 -7.062 1.00 85.81 95 MET A N 1
ATOM 705 C CA . MET A 1 95 ? -8.929 10.300 -8.093 1.00 85.81 95 MET A CA 1
ATOM 706 C C . MET A 1 95 ? -8.283 9.046 -7.488 1.00 85.81 95 MET A C 1
ATOM 708 O O . MET A 1 95 ? -8.720 7.939 -7.775 1.00 85.81 95 MET A O 1
ATOM 712 N N . LEU A 1 96 ? -7.301 9.209 -6.594 1.00 85.25 96 LEU A N 1
ATOM 713 C CA . LEU A 1 96 ? -6.643 8.081 -5.926 1.00 85.25 96 LEU A CA 1
ATOM 714 C C . LEU A 1 96 ? -7.623 7.261 -5.081 1.00 85.25 96 LEU A C 1
ATOM 716 O O . LEU A 1 96 ? -7.627 6.040 -5.166 1.00 85.25 96 LEU A O 1
ATOM 720 N N . GLN A 1 97 ? -8.492 7.919 -4.311 1.00 85.62 97 GLN A N 1
ATOM 721 C CA . GLN A 1 97 ? -9.506 7.243 -3.493 1.00 85.62 97 GLN A CA 1
ATOM 722 C C . GLN A 1 97 ? -10.571 6.503 -4.319 1.00 85.62 97 GLN A C 1
ATOM 724 O O . GLN A 1 97 ? -11.309 5.706 -3.747 1.00 85.62 97 GLN A O 1
ATOM 729 N N . ARG A 1 98 ? -10.669 6.788 -5.623 1.00 83.19 98 ARG A N 1
ATOM 730 C CA . ARG A 1 98 ? -11.599 6.158 -6.571 1.00 83.19 98 ARG A CA 1
ATOM 731 C C . ARG A 1 98 ? -10.999 4.975 -7.320 1.00 83.19 98 ARG A C 1
ATOM 733 O O . ARG A 1 98 ? -11.732 4.312 -8.046 1.00 83.19 98 ARG A O 1
ATOM 740 N N . LEU A 1 99 ? -9.694 4.737 -7.184 1.00 85.56 99 LEU A N 1
ATOM 741 C CA . LEU A 1 99 ? -9.044 3.629 -7.868 1.00 85.56 99 LEU A CA 1
ATOM 742 C C . LEU A 1 99 ? -9.555 2.291 -7.317 1.00 85.56 99 LEU A C 1
ATOM 744 O O . LEU A 1 99 ? -9.496 2.090 -6.100 1.00 85.56 99 LEU A O 1
ATOM 748 N N . PRO A 1 100 ? -10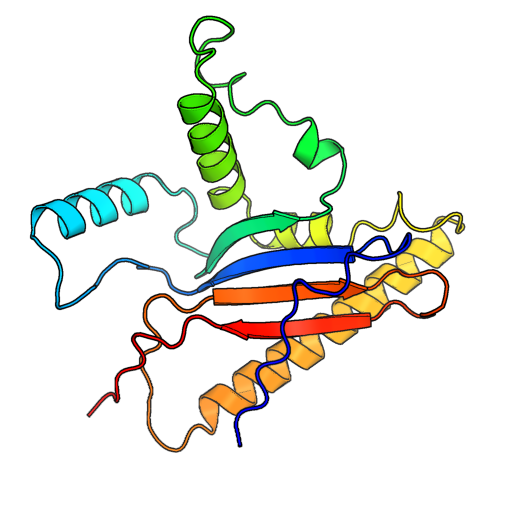.002 1.372 -8.190 1.00 87.00 100 PRO A N 1
ATOM 749 C CA . PRO A 1 100 ? -10.303 0.001 -7.804 1.00 87.00 100 PRO A CA 1
ATOM 750 C C . PRO A 1 100 ? -9.105 -0.659 -7.124 1.00 87.00 100 PRO A C 1
ATOM 752 O O . PRO A 1 100 ? -7.957 -0.459 -7.531 1.00 87.00 100 PRO A O 1
ATOM 755 N N . GLY A 1 101 ? -9.358 -1.499 -6.122 1.00 86.19 101 GLY A N 1
ATOM 756 C CA . GLY A 1 101 ? -8.309 -2.239 -5.428 1.00 86.19 101 GLY A CA 1
ATOM 757 C C . GLY A 1 101 ? -7.341 -2.995 -6.352 1.00 86.19 101 GLY A C 1
ATOM 758 O O . GLY A 1 101 ? -6.126 -2.867 -6.163 1.00 86.19 101 GLY A O 1
ATOM 759 N N . PRO A 1 102 ? -7.827 -3.734 -7.373 1.00 89.19 102 PRO A N 1
ATOM 760 C CA . PRO A 1 102 ? -6.962 -4.398 -8.345 1.00 89.19 102 PRO A CA 1
ATOM 761 C C . PRO A 1 102 ? -6.022 -3.433 -9.072 1.00 89.19 102 PRO A C 1
ATOM 763 O O . PRO A 1 102 ? -4.834 -3.726 -9.189 1.00 89.19 102 PRO A O 1
ATOM 766 N N . ASP A 1 103 ? -6.509 -2.259 -9.478 1.00 90.12 103 ASP A N 1
ATOM 767 C CA . ASP A 1 103 ? -5.706 -1.260 -10.190 1.00 90.12 103 ASP A CA 1
ATOM 768 C C . ASP A 1 103 ? -4.607 -0.691 -9.289 1.00 90.12 103 ASP A C 1
ATOM 770 O O . ASP A 1 103 ? -3.461 -0.543 -9.714 1.00 90.12 103 ASP A O 1
ATOM 774 N N . VAL A 1 104 ? -4.915 -0.444 -8.010 1.00 90.38 104 VAL A N 1
ATOM 775 C CA . VAL A 1 104 ? -3.911 -0.015 -7.023 1.00 90.38 104 VAL A CA 1
ATOM 776 C C . VAL A 1 104 ? -2.789 -1.046 -6.902 1.00 90.38 104 VAL A C 1
ATOM 778 O O . VAL A 1 104 ? -1.615 -0.670 -6.901 1.00 90.38 104 VAL A O 1
ATOM 781 N N . LEU A 1 105 ? -3.129 -2.337 -6.821 1.00 90.50 105 LEU A N 1
ATOM 782 C CA . LEU A 1 105 ? -2.138 -3.411 -6.741 1.00 90.50 105 LEU A CA 1
ATOM 783 C C . LEU A 1 105 ? -1.333 -3.536 -8.034 1.00 90.50 105 LEU A C 1
ATOM 785 O O . LEU A 1 105 ? -0.112 -3.659 -7.957 1.00 90.50 105 LEU A O 1
ATOM 789 N N . MET A 1 106 ? -1.979 -3.436 -9.197 1.00 90.00 106 MET A N 1
ATOM 790 C CA . MET A 1 106 ? -1.313 -3.461 -10.501 1.00 90.00 106 MET A CA 1
ATOM 791 C C . MET A 1 106 ? -0.296 -2.328 -10.635 1.00 90.00 106 MET A C 1
ATOM 793 O O . MET A 1 106 ? 0.859 -2.581 -10.971 1.00 90.00 106 MET A O 1
ATOM 797 N N . TYR A 1 107 ? -0.672 -1.095 -10.285 1.00 90.31 107 TYR A N 1
ATOM 798 C CA . TYR A 1 107 ? 0.265 0.029 -10.261 1.00 90.31 107 TYR A CA 1
ATOM 799 C C . TYR A 1 107 ? 1.374 -0.155 -9.222 1.00 90.31 107 TYR A C 1
ATOM 801 O O . TYR A 1 107 ? 2.505 0.280 -9.437 1.00 90.31 107 TYR A O 1
ATOM 809 N N . PHE A 1 108 ? 1.077 -0.789 -8.086 1.00 90.38 108 PHE A N 1
ATOM 810 C CA . PHE A 1 108 ? 2.066 -1.040 -7.044 1.00 90.38 108 PHE A CA 1
ATOM 811 C C . PHE A 1 108 ? 3.152 -2.021 -7.494 1.00 90.38 108 PHE A C 1
ATOM 813 O O . PHE A 1 108 ? 4.327 -1.790 -7.202 1.00 90.38 108 PHE A O 1
ATOM 820 N N . VAL A 1 109 ? 2.792 -3.062 -8.247 1.00 89.94 109 VAL A N 1
ATOM 821 C CA . VAL A 1 109 ? 3.729 -4.089 -8.737 1.00 89.94 109 VAL A CA 1
ATOM 822 C C . VAL A 1 109 ? 4.236 -3.846 -10.161 1.00 89.94 109 VAL A C 1
ATOM 824 O O . VAL A 1 109 ? 4.916 -4.706 -10.719 1.00 89.94 109 VAL A O 1
ATOM 827 N N . ASP A 1 110 ? 3.942 -2.683 -10.748 1.00 86.81 110 ASP A N 1
ATOM 828 C CA . ASP A 1 110 ? 4.468 -2.284 -12.054 1.00 86.81 110 ASP A CA 1
ATOM 829 C C . ASP A 1 110 ? 5.968 -1.953 -11.959 1.00 86.81 110 ASP A C 1
ATOM 831 O O . ASP A 1 110 ? 6.370 -0.867 -11.519 1.00 86.81 110 ASP A O 1
ATOM 835 N N . LEU A 1 111 ? 6.800 -2.918 -12.354 1.00 79.69 111 LEU A N 1
ATOM 836 C CA . LEU A 1 111 ? 8.258 -2.827 -12.321 1.00 79.69 111 LEU A CA 1
ATOM 837 C C . LEU A 1 111 ? 8.876 -2.334 -13.634 1.00 79.69 111 LEU A C 1
ATOM 839 O O . LEU A 1 111 ? 10.101 -2.249 -13.708 1.00 79.69 111 LEU A O 1
ATOM 843 N N . GLN A 1 112 ? 8.085 -1.970 -14.651 1.00 74.81 112 GLN A N 1
ATOM 844 C CA . GLN A 1 112 ? 8.610 -1.677 -15.995 1.00 74.81 112 GLN A CA 1
ATOM 845 C C . GLN A 1 112 ? 9.676 -0.572 -16.013 1.00 74.81 112 GLN A C 1
ATOM 847 O O . GLN A 1 112 ? 10.574 -0.583 -16.848 1.00 74.81 112 GLN A O 1
ATOM 852 N N . LYS A 1 113 ? 9.602 0.379 -15.076 1.00 67.19 113 LYS A N 1
ATOM 853 C CA . LYS A 1 113 ? 10.583 1.469 -14.935 1.00 67.19 113 LYS A CA 1
ATOM 854 C C . LYS A 1 113 ? 11.763 1.151 -14.022 1.00 67.19 113 LYS A C 1
ATOM 856 O O . LYS A 1 113 ? 12.734 1.899 -14.006 1.00 67.19 113 LYS A O 1
ATOM 861 N N . LEU A 1 114 ? 11.633 0.114 -13.203 1.00 63.03 114 LEU A N 1
ATOM 862 C CA . LEU A 1 114 ? 12.543 -0.182 -12.097 1.00 63.03 114 LEU A CA 1
ATOM 863 C C . LEU A 1 114 ? 13.599 -1.205 -12.499 1.00 63.03 114 LEU A C 1
ATOM 865 O O . LEU A 1 114 ? 14.700 -1.197 -11.958 1.00 63.03 114 LEU A O 1
ATOM 869 N N . SER A 1 115 ? 13.280 -2.060 -13.464 1.00 59.41 115 SER A N 1
ATOM 870 C CA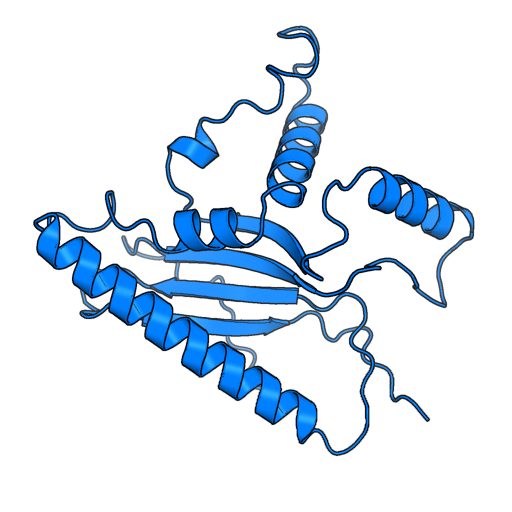 . SER A 1 115 ? 14.170 -3.103 -13.937 1.00 59.41 115 SER A CA 1
ATOM 871 C C . SER A 1 115 ? 14.584 -2.837 -15.381 1.00 59.41 115 SER A C 1
ATOM 873 O O . SER A 1 115 ? 13.745 -2.849 -16.275 1.00 59.41 115 SER A O 1
ATOM 875 N N . SER A 1 116 ? 15.887 -2.734 -15.648 1.00 63.56 116 SER A N 1
ATOM 876 C CA . SER A 1 116 ? 16.461 -2.905 -16.996 1.00 63.56 116 SER A CA 1
ATOM 877 C C . SER A 1 116 ? 16.348 -4.356 -17.503 1.00 63.56 116 SER A C 1
ATOM 879 O O . SER A 1 116 ? 17.132 -4.790 -18.343 1.00 63.56 116 SER A O 1
ATOM 881 N N . SER A 1 117 ? 15.441 -5.136 -16.916 1.00 63.97 117 SER A N 1
ATOM 882 C CA . SER A 1 117 ? 15.286 -6.561 -17.133 1.00 63.97 117 SER A CA 1
ATOM 883 C C . SER A 1 117 ? 14.451 -6.821 -18.375 1.00 63.97 117 SER A C 1
ATOM 885 O O . SER A 1 117 ? 13.631 -6.001 -18.793 1.00 63.97 117 SER A O 1
ATOM 887 N N . THR A 1 118 ? 14.602 -8.014 -18.928 1.00 77.12 118 THR A N 1
ATOM 888 C CA . THR A 1 118 ? 13.730 -8.483 -20.002 1.00 77.12 118 THR A CA 1
ATOM 889 C C . THR A 1 118 ? 12.274 -8.608 -19.512 1.00 77.12 118 THR A C 1
ATOM 891 O O . THR A 1 118 ? 12.032 -8.780 -18.310 1.00 77.12 118 THR A O 1
ATOM 894 N N . PRO A 1 119 ? 11.271 -8.554 -20.410 1.00 76.56 119 PRO A N 1
ATOM 895 C CA . PRO A 1 119 ? 9.861 -8.689 -20.030 1.00 76.56 119 PRO A CA 1
ATOM 896 C C . PRO A 1 119 ? 9.549 -9.957 -19.217 1.00 76.56 119 PRO A C 1
ATOM 898 O O . PRO A 1 119 ? 8.739 -9.912 -18.292 1.00 76.56 119 PRO A O 1
ATOM 901 N N . GLY A 1 120 ? 10.220 -11.077 -19.517 1.00 79.38 120 GLY A N 1
ATOM 902 C CA . GLY A 1 120 ? 10.040 -12.340 -18.792 1.00 79.38 120 GLY A CA 1
ATOM 903 C C . GLY A 1 120 ? 10.534 -12.282 -17.345 1.00 79.38 120 GLY A C 1
ATOM 904 O O . GLY A 1 120 ? 9.865 -12.773 -16.438 1.00 79.38 120 GLY A O 1
ATOM 905 N N . GLU A 1 121 ? 11.665 -11.624 -17.100 1.00 80.88 121 GLU A N 1
ATOM 906 C CA . GLU A 1 121 ? 12.195 -11.427 -15.746 1.00 80.88 121 GLU A CA 1
ATOM 907 C C . GLU A 1 121 ? 11.298 -10.503 -14.916 1.00 80.88 121 GLU A C 1
ATOM 909 O O . GLU A 1 121 ? 11.076 -10.759 -13.731 1.00 80.88 121 GLU A O 1
ATOM 914 N N . SER A 1 122 ? 10.734 -9.467 -15.548 1.00 81.75 122 SER A N 1
ATOM 915 C CA . SER A 1 122 ? 9.779 -8.558 -14.909 1.00 81.75 122 SER A CA 1
ATOM 916 C C . SER A 1 122 ? 8.528 -9.303 -14.432 1.00 81.75 122 SER A C 1
ATOM 918 O O . SER A 1 122 ? 8.145 -9.169 -13.271 1.00 81.75 122 SER A O 1
ATOM 920 N N . ALA A 1 123 ? 7.957 -10.179 -15.269 1.00 84.81 123 ALA A N 1
ATOM 921 C CA . ALA A 1 123 ? 6.793 -10.989 -14.904 1.00 84.81 123 ALA A CA 1
ATOM 922 C C . ALA A 1 123 ? 7.067 -11.906 -13.697 1.00 84.81 123 ALA A C 1
AT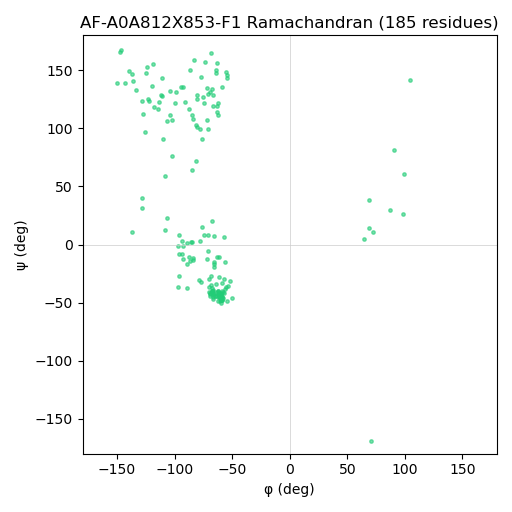OM 924 O O . ALA A 1 123 ? 6.279 -11.934 -12.751 1.00 84.81 123 ALA A O 1
ATOM 925 N N . ILE A 1 124 ? 8.217 -12.591 -13.684 1.00 86.25 124 ILE A N 1
ATOM 926 C CA . ILE A 1 124 ? 8.631 -13.457 -12.565 1.00 86.25 124 ILE A CA 1
ATOM 927 C C . ILE A 1 124 ? 8.814 -12.638 -11.278 1.00 86.25 124 ILE A C 1
ATOM 929 O O . ILE A 1 124 ? 8.458 -13.089 -10.186 1.00 86.25 124 ILE A O 1
ATOM 933 N N . MET A 1 125 ? 9.379 -11.432 -11.374 1.00 85.94 125 MET A N 1
ATOM 934 C CA . MET A 1 125 ? 9.534 -10.543 -10.221 1.00 85.94 125 MET A CA 1
ATOM 935 C C . MET A 1 125 ? 8.182 -10.064 -9.689 1.00 85.94 125 MET A C 1
ATOM 937 O O . MET A 1 125 ? 7.955 -10.129 -8.480 1.00 85.94 125 MET A O 1
ATOM 941 N N . THR A 1 126 ? 7.273 -9.644 -10.567 1.00 87.94 126 THR A N 1
ATOM 942 C CA . THR A 1 126 ? 5.911 -9.247 -10.199 1.00 87.94 126 THR A CA 1
ATOM 943 C C . THR A 1 126 ? 5.164 -10.387 -9.506 1.00 87.94 126 THR A C 1
ATOM 945 O O . THR A 1 126 ? 4.585 -10.173 -8.442 1.00 87.94 126 THR A O 1
ATOM 948 N N . GLU A 1 127 ? 5.236 -11.611 -10.034 1.00 90.12 127 GLU A N 1
ATOM 949 C CA . GLU A 1 127 ? 4.624 -12.791 -9.410 1.00 90.12 127 GLU A CA 1
ATOM 950 C C . GLU A 1 127 ? 5.184 -13.044 -8.002 1.00 90.12 127 GLU A C 1
ATOM 952 O O . GLU A 1 127 ? 4.427 -13.208 -7.040 1.00 90.12 127 GLU A O 1
ATOM 957 N N . LYS A 1 128 ? 6.515 -13.001 -7.843 1.00 89.69 128 LYS A N 1
ATOM 958 C CA . LYS A 1 128 ? 7.168 -13.151 -6.534 1.00 89.69 128 LYS A CA 1
ATOM 959 C C . LYS A 1 128 ? 6.728 -12.073 -5.544 1.00 89.69 128 LYS A C 1
ATOM 961 O O . LYS A 1 128 ? 6.493 -12.387 -4.378 1.00 89.69 128 LYS A O 1
ATOM 966 N N . LEU A 1 129 ? 6.602 -10.821 -5.982 1.00 90.62 129 LEU A N 1
ATOM 967 C CA . LEU A 1 129 ? 6.146 -9.718 -5.133 1.00 90.62 129 LEU A CA 1
ATOM 968 C C . LEU A 1 129 ? 4.689 -9.882 -4.705 1.00 90.62 129 LEU A C 1
ATOM 970 O O . LEU A 1 129 ? 4.378 -9.699 -3.529 1.00 90.62 129 LEU A O 1
ATOM 974 N N . LEU A 1 130 ? 3.809 -10.272 -5.627 1.00 91.75 130 LEU A N 1
ATOM 975 C CA . LEU A 1 130 ? 2.414 -10.567 -5.309 1.00 91.75 130 LEU A CA 1
ATOM 976 C C . LEU A 1 130 ? 2.311 -11.721 -4.307 1.00 91.75 130 LEU A C 1
ATOM 978 O O . LEU A 1 130 ? 1.596 -11.602 -3.314 1.00 91.75 130 LEU A O 1
ATOM 982 N N . SER A 1 131 ? 3.086 -12.791 -4.499 1.00 93.69 131 SER A N 1
ATOM 983 C CA . SER A 1 131 ? 3.160 -13.912 -3.555 1.00 93.69 131 SER A CA 1
ATOM 984 C C . SER A 1 131 ? 3.602 -13.455 -2.156 1.00 93.69 131 SER A C 1
ATOM 986 O O . SER A 1 131 ? 2.953 -13.777 -1.157 1.00 93.69 131 SER A O 1
ATOM 988 N N . GLN A 1 132 ? 4.646 -12.620 -2.069 1.00 94.00 132 GLN A N 1
ATOM 989 C CA . GLN A 1 132 ? 5.084 -12.029 -0.801 1.00 94.00 132 GLN A CA 1
ATOM 990 C C . GLN A 1 132 ? 3.978 -11.189 -0.147 1.00 94.00 132 GLN A C 1
ATOM 992 O O . GLN A 1 132 ? 3.717 -11.354 1.044 1.00 94.00 132 GLN A O 1
ATOM 997 N N . LEU A 1 133 ? 3.313 -10.309 -0.901 1.00 93.31 133 LEU A N 1
ATOM 998 C CA . LEU A 1 133 ? 2.221 -9.479 -0.387 1.00 93.31 133 LEU A CA 1
ATOM 999 C C . LEU A 1 133 ? 1.078 -10.333 0.161 1.00 93.31 133 LEU A C 1
ATOM 1001 O O . LEU A 1 133 ? 0.642 -10.098 1.286 1.00 93.31 133 LEU A O 1
ATOM 1005 N N . VAL A 1 134 ? 0.638 -11.348 -0.586 1.00 94.62 134 VAL A N 1
ATOM 1006 C CA . VAL A 1 134 ? -0.436 -12.260 -0.166 1.00 94.62 134 VAL A CA 1
ATOM 1007 C C . VAL A 1 134 ? -0.069 -12.960 1.140 1.00 94.62 134 VAL A C 1
ATOM 1009 O O . VAL A 1 134 ? -0.861 -12.941 2.081 1.00 94.62 134 VAL A O 1
ATOM 1012 N N . LEU A 1 135 ? 1.144 -13.512 1.250 1.00 95.81 135 LEU A N 1
ATOM 1013 C CA . LEU A 1 135 ? 1.601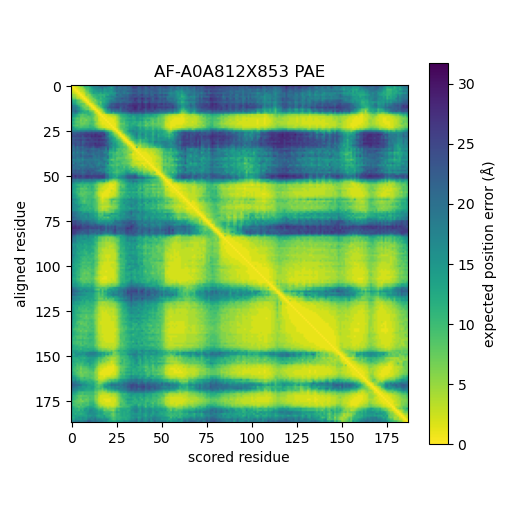 -14.176 2.474 1.00 95.81 135 LEU A CA 1
ATOM 1014 C C . LEU A 1 135 ? 1.645 -13.220 3.673 1.00 95.81 135 LEU A C 1
ATOM 1016 O O . LEU A 1 135 ? 1.234 -13.583 4.777 1.00 95.81 135 LEU A O 1
ATOM 1020 N N . ARG A 1 136 ? 2.117 -11.985 3.474 1.00 94.88 136 ARG A N 1
ATOM 1021 C CA . ARG A 1 136 ? 2.195 -10.975 4.540 1.00 94.88 136 ARG A CA 1
ATOM 1022 C C . ARG A 1 136 ? 0.810 -10.494 4.973 1.00 94.88 136 ARG A C 1
ATOM 1024 O O . ARG A 1 136 ? 0.570 -10.375 6.172 1.00 94.88 136 ARG A O 1
ATOM 1031 N N . LEU A 1 137 ? -0.102 -10.265 4.030 1.00 93.25 137 LEU A N 1
ATOM 1032 C CA . LEU A 1 137 ? -1.491 -9.886 4.306 1.00 93.25 137 LEU A CA 1
ATOM 1033 C C . LEU A 1 137 ? -2.254 -11.012 5.007 1.00 93.25 137 LEU A C 1
ATOM 1035 O O . LEU A 1 137 ? -2.958 -10.755 5.981 1.00 93.25 137 LEU A O 1
ATOM 1039 N N . ALA A 1 138 ? -2.071 -12.261 4.572 1.00 94.94 138 ALA A N 1
ATOM 1040 C CA . ALA A 1 138 ? -2.652 -13.426 5.230 1.00 94.94 138 ALA A CA 1
ATOM 1041 C C . ALA A 1 138 ? -2.118 -13.581 6.661 1.00 94.94 138 ALA A C 1
ATOM 1043 O O . ALA A 1 138 ? -2.895 -13.768 7.597 1.00 94.94 138 ALA A O 1
ATOM 1044 N N . GLY A 1 139 ? -0.802 -13.433 6.852 1.00 94.69 139 GLY A N 1
ATOM 1045 C CA . GLY A 1 139 ? -0.178 -13.440 8.175 1.00 94.69 139 GLY A CA 1
ATOM 1046 C C . GLY A 1 139 ? -0.719 -12.337 9.085 1.00 94.69 139 GLY A C 1
ATOM 1047 O O . GLY A 1 139 ? -1.048 -12.604 10.241 1.00 94.69 139 GLY A O 1
ATOM 1048 N N . LEU A 1 140 ? -0.887 -11.123 8.551 1.00 90.81 140 LEU A N 1
ATOM 1049 C CA . LEU A 1 140 ? -1.523 -10.018 9.263 1.00 90.81 140 LEU A CA 1
ATOM 1050 C C . LEU A 1 140 ? -2.961 -10.378 9.655 1.00 90.81 140 LEU A C 1
ATOM 1052 O O . LEU A 1 140 ? -3.297 -10.287 10.828 1.00 90.81 140 LEU A O 1
ATOM 1056 N N . ALA A 1 141 ? -3.782 -10.870 8.725 1.00 90.19 141 ALA A N 1
ATOM 1057 C CA . ALA A 1 141 ? -5.164 -11.261 9.005 1.00 90.19 141 ALA A CA 1
ATOM 1058 C C . ALA A 1 141 ? -5.265 -12.347 10.093 1.00 90.19 141 ALA A C 1
ATOM 1060 O O . ALA A 1 141 ? -6.129 -12.268 10.968 1.00 90.19 141 ALA A O 1
ATOM 1061 N N . VAL A 1 142 ? -4.367 -13.339 10.083 1.00 93.12 142 VAL A N 1
ATOM 1062 C CA . VAL A 1 142 ? -4.279 -14.360 11.141 1.00 93.12 142 VAL A CA 1
ATOM 1063 C C . VAL A 1 142 ? -3.907 -13.730 12.483 1.00 93.12 142 VAL A C 1
ATOM 1065 O O . VAL A 1 142 ? -4.530 -14.056 13.493 1.00 93.12 142 VAL A O 1
ATOM 1068 N N . ALA A 1 143 ? -2.935 -12.815 12.508 1.00 89.62 143 ALA A N 1
ATOM 1069 C CA . ALA A 1 143 ? -2.556 -12.098 13.723 1.00 89.62 143 ALA A CA 1
ATOM 1070 C C . ALA A 1 143 ? -3.724 -11.265 14.279 1.00 89.62 143 ALA A C 1
ATOM 1072 O O . ALA A 1 143 ? -3.986 -11.319 15.478 1.00 89.62 143 ALA A O 1
ATOM 1073 N N . CYS A 1 144 ? -4.483 -10.580 13.416 1.00 86.12 144 CYS A N 1
ATOM 1074 C CA . CYS A 1 144 ? -5.681 -9.834 13.803 1.00 86.12 144 CYS A CA 1
ATOM 1075 C C . CYS A 1 144 ? -6.753 -10.749 14.417 1.00 86.12 144 CYS A C 1
ATOM 1077 O O . CYS A 1 144 ? -7.337 -10.403 15.437 1.00 86.12 144 CYS A O 1
ATOM 1079 N N . ARG A 1 145 ? -6.986 -11.941 13.845 1.00 86.00 145 ARG A N 1
ATOM 1080 C CA . ARG A 1 145 ? -7.956 -12.921 14.379 1.00 86.00 145 ARG A CA 1
ATOM 1081 C C . ARG A 1 145 ? -7.532 -13.546 15.707 1.00 86.00 145 ARG A C 1
ATOM 1083 O O . ARG A 1 145 ? -8.386 -13.992 16.462 1.00 86.00 145 ARG A O 1
ATOM 1090 N N . ARG A 1 146 ? -6.227 -13.623 15.967 1.00 88.44 146 ARG A N 1
ATOM 1091 C CA . ARG A 1 146 ? -5.658 -14.155 17.215 1.00 88.44 146 ARG A CA 1
ATOM 1092 C C . ARG A 1 146 ? -5.476 -13.089 18.293 1.00 88.44 146 ARG A C 1
ATOM 1094 O O . ARG A 1 146 ? -4.950 -13.407 19.358 1.00 88.44 146 ARG A O 1
ATOM 1101 N N . ALA A 1 147 ? -5.864 -11.842 18.028 1.00 85.69 147 ALA A N 1
ATOM 1102 C CA . ALA A 1 147 ? -5.807 -10.797 19.034 1.00 85.69 147 ALA A CA 1
ATOM 1103 C C . ALA A 1 147 ? -6.664 -11.207 20.252 1.00 85.69 147 ALA A C 1
ATOM 1105 O O . ALA A 1 147 ? -7.778 -11.700 20.075 1.00 85.69 147 ALA A O 1
ATOM 1106 N N . PRO A 1 148 ? -6.159 -11.027 21.485 1.00 82.19 148 PRO A N 1
ATOM 1107 C CA . PRO A 1 148 ? -6.770 -11.581 22.698 1.00 82.19 148 PRO A CA 1
ATOM 1108 C C . PRO A 1 148 ? -8.148 -10.994 23.035 1.00 82.19 148 PRO A C 1
ATOM 1110 O O . PRO A 1 148 ? -8.883 -11.581 23.821 1.00 82.19 148 PRO A O 1
ATOM 1113 N N . ALA A 1 149 ? -8.500 -9.851 22.451 1.00 76.81 149 ALA A N 1
ATOM 1114 C CA . ALA A 1 149 ? -9.822 -9.252 22.544 1.00 76.81 149 ALA A CA 1
ATOM 1115 C C . ALA A 1 149 ? -10.211 -8.683 21.172 1.00 76.81 149 ALA A C 1
ATOM 1117 O O . ALA A 1 149 ? -9.316 -8.245 20.436 1.00 76.81 149 ALA A O 1
ATOM 1118 N N . PRO A 1 150 ? -11.508 -8.650 20.818 1.00 69.19 150 PRO A N 1
ATOM 1119 C CA . PRO A 1 150 ? -11.944 -7.978 19.606 1.00 69.19 150 PRO A CA 1
ATOM 1120 C C . PRO A 1 150 ? -11.607 -6.487 19.724 1.00 69.19 150 PRO A C 1
ATOM 1122 O O . PRO A 1 150 ? -12.013 -5.814 20.673 1.00 69.19 150 PRO A O 1
ATOM 1125 N N . GLN A 1 151 ? -10.819 -5.982 18.778 1.00 75.88 151 GLN A N 1
ATOM 1126 C CA . GLN A 1 151 ? -10.432 -4.577 18.729 1.00 75.88 151 GLN A CA 1
ATOM 1127 C C . GLN A 1 151 ? -11.076 -3.917 17.517 1.00 75.88 151 GLN A C 1
ATOM 1129 O O . GLN A 1 151 ? -10.947 -4.399 16.391 1.00 75.88 151 GLN A O 1
ATOM 1134 N N . LEU A 1 152 ? -11.741 -2.790 17.750 1.00 76.88 152 LEU A N 1
ATOM 1135 C CA . LEU A 1 152 ? -12.191 -1.911 16.687 1.00 76.88 152 LEU A CA 1
ATOM 1136 C C . LEU A 1 152 ? -11.062 -0.935 16.359 1.00 76.88 152 LEU A C 1
ATOM 1138 O O . LEU A 1 152 ? -10.648 -0.126 17.192 1.00 76.88 152 LEU A O 1
ATOM 1142 N N . TRP A 1 153 ? -10.558 -1.014 15.133 1.00 76.88 153 TRP A N 1
ATOM 1143 C CA . TRP A 1 153 ? -9.443 -0.203 14.652 1.00 76.88 153 TRP A CA 1
ATOM 1144 C C . TRP A 1 153 ? -9.938 0.934 13.764 1.00 76.88 153 TRP A C 1
ATOM 1146 O O . TRP A 1 153 ? -9.849 0.893 12.535 1.00 76.88 153 TRP A O 1
ATOM 1156 N N . LEU A 1 154 ? -10.489 1.966 14.404 1.00 77.00 154 LEU A N 1
ATOM 1157 C CA . LEU A 1 154 ? -10.981 3.150 13.705 1.00 77.00 154 LEU A CA 1
ATOM 1158 C C . LEU A 1 154 ? -9.820 3.991 13.173 1.00 77.00 154 LEU 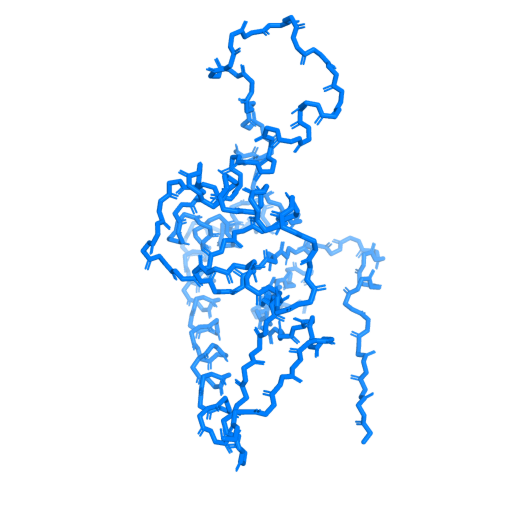A C 1
ATOM 1160 O O . LEU A 1 154 ? -8.832 4.236 13.862 1.00 77.00 154 LEU A O 1
ATOM 1164 N N . GLY A 1 155 ? -9.943 4.430 11.918 1.00 76.81 155 GLY A N 1
ATOM 1165 C CA . GLY A 1 155 ? -8.952 5.298 11.277 1.00 76.81 155 GLY A CA 1
ATOM 1166 C C . GLY A 1 155 ? -7.603 4.632 10.994 1.00 76.81 155 GLY A C 1
ATOM 1167 O O . GLY A 1 155 ? -6.637 5.336 10.706 1.00 76.81 155 GLY A O 1
ATOM 1168 N N . THR A 1 156 ? -7.538 3.303 11.064 1.00 86.19 156 THR A N 1
ATOM 1169 C CA . THR A 1 156 ? -6.310 2.543 10.836 1.00 86.19 156 THR A CA 1
ATOM 1170 C C . THR A 1 156 ? -5.994 2.430 9.349 1.00 86.19 156 THR A C 1
ATOM 1172 O O . THR A 1 156 ? -6.880 2.300 8.501 1.00 86.19 156 THR A O 1
ATOM 1175 N N . SER A 1 157 ? -4.705 2.476 9.039 1.00 90.06 157 SER A N 1
ATOM 1176 C CA . SER A 1 157 ? -4.178 2.393 7.686 1.00 90.06 157 SER A CA 1
ATOM 1177 C C . SER A 1 157 ? -3.181 1.246 7.560 1.00 90.06 157 SER A C 1
ATOM 1179 O O . SER A 1 157 ? -2.504 0.853 8.510 1.00 90.06 157 SER A O 1
ATOM 1181 N N . LEU A 1 158 ? -3.079 0.722 6.351 1.00 92.31 158 LEU A N 1
ATOM 1182 C CA . LEU A 1 158 ? -2.183 -0.332 5.930 1.00 92.31 158 LEU A CA 1
ATOM 1183 C C . LEU A 1 158 ? -1.186 0.251 4.926 1.00 92.31 158 LEU A C 1
ATOM 1185 O O . LEU A 1 158 ? -1.572 0.701 3.852 1.00 92.31 158 LEU A O 1
ATOM 1189 N N . ALA A 1 159 ? 0.093 0.249 5.281 1.00 94.12 159 ALA A N 1
ATOM 1190 C CA . ALA A 1 159 ? 1.180 0.609 4.385 1.00 94.12 159 ALA A CA 1
ATOM 1191 C C . ALA A 1 159 ? 1.682 -0.649 3.676 1.00 94.12 159 ALA A C 1
ATOM 1193 O O . ALA A 1 159 ? 2.128 -1.597 4.329 1.00 94.12 159 ALA A O 1
ATOM 1194 N N . LEU A 1 160 ? 1.650 -0.630 2.348 1.00 94.38 160 LEU A N 1
ATOM 1195 C CA . LEU A 1 160 ? 2.380 -1.548 1.485 1.00 94.38 160 LEU A CA 1
ATOM 1196 C C . LEU A 1 160 ? 3.642 -0.829 1.025 1.00 94.38 160 LEU A C 1
ATOM 1198 O O . LEU A 1 160 ? 3.578 0.325 0.601 1.00 94.38 160 LEU A O 1
ATOM 1202 N N . SER A 1 161 ? 4.802 -1.461 1.134 1.00 92.81 161 SER A N 1
ATOM 1203 C CA . SER A 1 161 ? 6.053 -0.854 0.676 1.00 92.81 161 SER A CA 1
ATOM 1204 C C . SER A 1 161 ? 6.903 -1.846 -0.083 1.00 92.81 161 SER A C 1
ATOM 1206 O O . SER A 1 161 ? 6.979 -3.014 0.291 1.00 92.81 161 SER A O 1
ATOM 1208 N N . LEU A 1 162 ? 7.529 -1.357 -1.140 1.00 89.50 162 LEU A N 1
ATOM 1209 C CA . LEU A 1 162 ? 8.381 -2.099 -2.039 1.00 89.50 162 LEU A CA 1
ATOM 1210 C C . LEU A 1 162 ? 9.755 -1.433 -2.044 1.00 89.50 162 LEU A C 1
ATOM 1212 O O . LEU A 1 162 ? 9.878 -0.241 -2.328 1.00 89.50 162 LEU A O 1
ATOM 1216 N N . ASP A 1 163 ? 10.768 -2.223 -1.713 1.00 84.50 163 ASP A N 1
ATOM 1217 C CA . ASP A 1 163 ? 12.166 -1.825 -1.807 1.00 84.50 163 ASP A CA 1
ATOM 1218 C C . ASP A 1 163 ? 12.764 -2.460 -3.067 1.00 84.50 163 ASP A C 1
ATOM 1220 O O . ASP A 1 163 ? 12.938 -3.681 -3.132 1.00 84.50 163 ASP A O 1
ATOM 1224 N N . THR A 1 164 ? 13.009 -1.637 -4.091 1.00 72.88 164 THR A N 1
ATOM 1225 C CA . THR A 1 164 ? 13.665 -2.043 -5.346 1.00 72.88 164 THR A CA 1
ATOM 1226 C C . THR A 1 164 ? 15.095 -1.519 -5.457 1.00 72.88 164 THR A C 1
ATOM 1228 O O . THR A 1 164 ? 15.614 -1.375 -6.563 1.00 72.88 164 THR A O 1
ATOM 1231 N N . GLY A 1 165 ? 15.751 -1.204 -4.334 1.00 69.12 165 GLY A N 1
ATOM 1232 C CA . GLY A 1 165 ? 17.162 -0.824 -4.346 1.00 69.12 165 GLY A CA 1
ATOM 1233 C C . GLY A 1 165 ? 18.042 -1.880 -5.032 1.00 69.12 165 GLY A C 1
ATOM 1234 O O . GLY A 1 165 ? 17.805 -3.080 -4.901 1.00 69.12 165 GLY A O 1
ATOM 1235 N N . ALA A 1 166 ? 19.099 -1.436 -5.723 1.00 60.34 166 ALA A N 1
ATOM 1236 C CA . ALA A 1 166 ? 19.982 -2.274 -6.553 1.00 60.34 166 ALA A CA 1
ATOM 1237 C C . ALA A 1 166 ? 20.641 -3.470 -5.826 1.00 60.34 166 ALA A C 1
ATOM 1239 O O . ALA A 1 166 ? 21.161 -4.374 -6.472 1.00 60.34 166 ALA A O 1
ATOM 1240 N N . SER A 1 167 ? 20.628 -3.478 -4.490 1.00 58.41 167 SER A N 1
ATOM 1241 C CA . SER A 1 167 ? 21.222 -4.527 -3.650 1.00 58.41 167 SER A CA 1
ATOM 1242 C C . SER A 1 167 ? 20.233 -5.644 -3.266 1.00 58.41 167 SER A C 1
ATOM 1244 O O . SER A 1 167 ? 20.636 -6.686 -2.755 1.00 58.41 167 SER A O 1
ATOM 1246 N N . VAL A 1 168 ? 18.928 -5.455 -3.495 1.00 59.69 168 VAL A N 1
ATOM 1247 C CA . VAL A 1 168 ? 17.881 -6.371 -3.018 1.00 59.69 168 VAL A CA 1
ATOM 1248 C C . VAL A 1 168 ? 17.262 -7.113 -4.202 1.00 59.69 168 VAL A C 1
ATOM 1250 O O . VAL A 1 168 ? 16.295 -6.664 -4.811 1.00 59.69 168 VAL A O 1
ATOM 1253 N N . VAL A 1 169 ? 17.835 -8.275 -4.530 1.00 67.88 169 VAL A N 1
ATOM 1254 C CA . VAL A 1 169 ? 17.294 -9.210 -5.528 1.00 67.88 169 VAL A CA 1
ATOM 1255 C C . VAL A 1 169 ? 16.951 -10.536 -4.833 1.00 67.88 169 VAL A C 1
ATOM 1257 O O . VAL A 1 169 ? 17.851 -11.184 -4.300 1.00 67.88 169 VAL A O 1
ATOM 1260 N N . PRO A 1 170 ? 15.678 -10.979 -4.831 1.00 70.25 170 PRO A N 1
ATOM 1261 C CA . PRO A 1 170 ? 14.508 -10.311 -5.402 1.00 70.25 170 PRO A CA 1
ATOM 1262 C C . PRO A 1 170 ? 14.059 -9.101 -4.561 1.00 70.25 170 PRO A C 1
ATOM 1264 O O . PRO A 1 170 ? 14.312 -9.086 -3.353 1.00 70.25 170 PRO A O 1
ATOM 1267 N N . PRO A 1 171 ? 13.344 -8.133 -5.167 1.00 80.50 171 PRO A N 1
ATOM 1268 C CA . PRO A 1 171 ? 12.767 -7.011 -4.435 1.00 80.50 171 PRO A CA 1
ATOM 1269 C C . PRO A 1 171 ? 11.866 -7.505 -3.296 1.00 80.50 171 PRO A C 1
ATOM 1271 O O . PRO A 1 171 ? 11.250 -8.577 -3.378 1.00 80.50 171 PRO A O 1
ATOM 1274 N N . GLN A 1 172 ? 11.811 -6.731 -2.212 1.00 87.19 172 GLN A N 1
ATOM 1275 C CA . GLN A 1 172 ? 11.089 -7.119 -1.000 1.00 87.19 172 GLN A CA 1
ATOM 1276 C C . GLN A 1 172 ? 9.848 -6.263 -0.787 1.00 87.19 172 GLN A C 1
ATOM 1278 O O . GLN A 1 172 ? 9.917 -5.033 -0.738 1.00 87.19 172 GLN A O 1
ATOM 1283 N N . ALA A 1 173 ? 8.716 -6.941 -0.597 1.00 90.75 173 ALA A N 1
ATOM 1284 C CA . ALA A 1 173 ? 7.468 -6.323 -0.190 1.00 90.75 173 ALA A CA 1
ATOM 1285 C C . ALA A 1 173 ? 7.292 -6.398 1.332 1.00 90.75 173 ALA A C 1
ATOM 1287 O O . ALA A 1 173 ? 7.481 -7.441 1.967 1.00 90.75 173 ALA A O 1
ATOM 1288 N N . THR A 1 174 ? 6.869 -5.287 1.926 1.00 92.00 174 THR A N 1
ATOM 1289 C CA . THR A 1 174 ? 6.551 -5.187 3.351 1.00 92.00 174 THR A CA 1
ATOM 1290 C C . THR A 1 174 ? 5.139 -4.660 3.548 1.00 92.00 174 THR A C 1
ATOM 1292 O O . THR A 1 174 ? 4.631 -3.869 2.754 1.00 92.00 174 THR A O 1
ATOM 1295 N N . VAL A 1 175 ? 4.502 -5.131 4.618 1.00 93.75 175 VAL A N 1
ATOM 1296 C CA . VAL A 1 175 ? 3.139 -4.766 5.002 1.00 93.75 175 VAL A CA 1
ATOM 1297 C C . VAL A 1 175 ? 3.174 -4.330 6.457 1.00 93.75 175 VAL A C 1
ATOM 1299 O O . VAL A 1 175 ? 3.632 -5.086 7.316 1.00 93.75 175 VAL A O 1
ATOM 1302 N N . LYS A 1 176 ? 2.718 -3.110 6.740 1.00 92.38 176 LYS A N 1
ATOM 1303 C CA . LYS A 1 176 ? 2.688 -2.548 8.095 1.00 92.38 176 LYS A CA 1
ATOM 1304 C C . LYS A 1 176 ? 1.341 -1.899 8.369 1.00 92.38 176 LYS A C 1
ATOM 1306 O O . LYS A 1 176 ? 0.861 -1.105 7.569 1.00 92.38 176 LYS A O 1
ATOM 1311 N N . LEU A 1 177 ? 0.755 -2.199 9.522 1.00 89.88 177 LEU A N 1
ATOM 1312 C CA . LEU A 1 177 ? -0.449 -1.524 9.995 1.00 89.88 177 LEU A CA 1
ATOM 1313 C C . LEU A 1 177 ? -0.057 -0.339 10.897 1.00 89.88 177 LEU A C 1
ATOM 1315 O O . LEU A 1 177 ? 0.846 -0.456 11.730 1.00 89.88 177 LEU A O 1
ATOM 1319 N N . PHE A 1 178 ? -0.698 0.813 10.716 1.00 88.31 178 PHE A N 1
ATOM 1320 C CA . PHE A 1 178 ? -0.415 2.044 11.454 1.00 88.31 178 PHE A CA 1
ATOM 1321 C C . PHE A 1 178 ? -1.687 2.875 11.677 1.00 88.31 178 PHE A C 1
ATOM 1323 O O . PHE A 1 178 ? -2.724 2.619 11.075 1.00 88.31 178 PHE A O 1
ATOM 1330 N N . GLY A 1 179 ? -1.620 3.889 12.546 1.00 78.94 179 GLY A N 1
ATOM 1331 C CA . GLY A 1 179 ? -2.789 4.727 12.856 1.00 78.94 179 GLY A CA 1
ATOM 1332 C C . GLY A 1 179 ? -3.686 4.183 13.975 1.00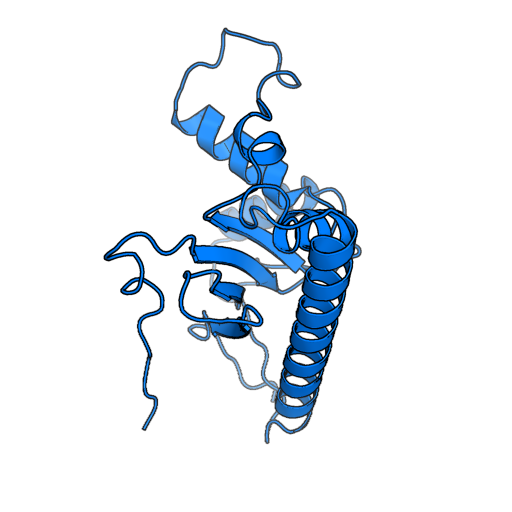 78.94 179 GLY A C 1
ATOM 1333 O O . GLY A 1 179 ? -4.875 4.467 14.004 1.00 78.94 179 GLY A O 1
ATOM 1334 N N . TRP A 1 180 ? -3.114 3.452 14.933 1.00 71.88 180 TRP A N 1
ATOM 1335 C CA . TRP A 1 180 ? -3.809 2.826 16.072 1.00 71.88 180 TRP A CA 1
ATOM 1336 C C . TRP A 1 180 ? -4.324 3.794 17.152 1.00 71.88 180 TRP A C 1
ATOM 1338 O O . TRP A 1 180 ? -4.745 3.353 18.218 1.00 71.88 180 TRP A O 1
ATOM 1348 N N . GLY A 1 181 ? -4.270 5.111 16.926 1.00 66.25 181 GLY A N 1
ATOM 1349 C CA . GLY A 1 181 ? -4.577 6.125 17.945 1.00 66.25 181 GLY A CA 1
ATOM 1350 C C . GLY A 1 181 ? -6.021 6.100 18.465 1.00 66.25 181 GLY A C 1
ATOM 1351 O O . GLY A 1 181 ? -6.319 6.768 19.448 1.00 66.25 181 GLY A O 1
ATOM 1352 N N . GLN A 1 182 ? -6.908 5.337 17.819 1.00 65.38 182 GLN A N 1
ATOM 1353 C CA . GLN A 1 182 ? -8.309 5.154 18.207 1.00 65.38 182 GLN A CA 1
ATOM 1354 C C . GLN A 1 182 ? -8.705 3.671 18.317 1.00 65.38 182 GLN A C 1
ATOM 1356 O O . GLN A 1 182 ? -9.848 3.316 18.038 1.00 65.38 182 GLN A O 1
ATOM 1361 N N . ALA A 1 183 ? -7.774 2.790 18.698 1.00 62.88 183 ALA A N 1
ATOM 1362 C CA . ALA A 1 183 ? -8.111 1.395 18.973 1.00 62.88 183 ALA A CA 1
ATOM 1363 C C . ALA A 1 183 ? -9.017 1.301 20.216 1.00 62.88 183 ALA A C 1
ATOM 1365 O O . ALA A 1 183 ? -8.623 1.709 21.308 1.00 62.88 183 ALA A O 1
ATOM 1366 N N . GLN A 1 184 ? -10.228 0.769 20.046 1.00 67.06 184 GLN A N 1
ATOM 1367 C CA . GLN A 1 184 ? -11.182 0.534 21.133 1.00 67.06 184 GLN A CA 1
ATOM 1368 C C . GLN A 1 184 ? -11.347 -0.968 21.368 1.00 67.06 184 GLN A C 1
ATOM 1370 O O . GLN A 1 184 ? -11.336 -1.757 20.421 1.00 67.06 184 GLN A O 1
ATOM 1375 N N . LEU A 1 185 ? -11.501 -1.365 22.631 1.00 66.81 185 LEU A N 1
ATOM 1376 C CA . LEU A 1 185 ? -11.934 -2.717 22.975 1.00 66.81 185 LEU A CA 1
ATOM 1377 C C . LEU A 1 185 ? -13.434 -2.819 22.705 1.00 66.81 185 LEU A C 1
ATOM 1379 O O . LEU A 1 185 ? -14.199 -1.994 23.204 1.00 66.81 185 LEU A O 1
ATOM 1383 N N . CYS A 1 186 ? -13.847 -3.818 21.931 1.00 59.69 186 CYS A N 1
ATOM 1384 C CA . CYS A 1 186 ? -15.258 -4.167 21.840 1.00 59.69 186 CYS A CA 1
ATOM 1385 C C . CYS A 1 186 ? -15.590 -5.016 23.072 1.00 59.69 186 CYS A C 1
ATOM 1387 O O . CYS A 1 186 ? -15.202 -6.185 23.126 1.00 59.69 186 CYS A O 1
ATOM 1389 N N . LEU A 1 187 ? -16.221 -4.400 24.072 1.00 54.91 187 LEU A N 1
ATOM 1390 C CA . LEU A 1 187 ? -16.799 -5.083 25.233 1.00 54.91 187 LEU A CA 1
ATOM 1391 C C . LEU A 1 187 ? -18.272 -5.401 24.975 1.00 54.91 187 LEU A C 1
ATOM 1393 O O . LEU A 1 187 ? -18.945 -4.546 24.354 1.00 54.91 187 LEU A O 1
#

Secondary structure (DSSP, 8-state):
------GGG--SSS--EEEEEEEESS-TT--TTS-HHHHHHHHHHHHT-S-TTSSEEEEEEES--HHHHS--TTGGGTSTT---HHHHHHHHHHHHHTS-HHHHHHHHT--TTT--S-HHHHHHHHHHHHHHHHHHHHHHHHHHHT-SS-EEETT-EEEEEEE--TT-SS-EEEEEEE-GGGEEE--

Sequence (187 aa):
LLVLENPGVRDILGSTYRRVDLKLGHSAGTSVTGSRLQQLKQTLMEGLRPGSGDGFCLERFQGGPASLESADPLLDVGGDMLKSEAIRHKARKAMLQRLPGPDVLMYFVDLQKLSSSTPGESAIMTEKLLSQLVLRLAGLAVACRRAPAPQLWLGTSLALSLDTGASVVPPQATVKLFGWGQAQLCL

Radius of gyration: 18.51 Å; Cα contacts (8 Å, |Δi|>4): 227; chains: 1; bounding box: 44×42×45 Å

Foldseek 3Di:
DDPPDDPPPPPPPDWLKKKWKKWFALQLAPPVDDDPVSSVVSVVVSVLAPDSPPRIFTQDIDNWDVVLVVPQLCVVVPDDPPPDPVVSVVSSRNVRRNDDPVRVLVRRLPCVPLDPDDPVVSVVLSVVAVVQVVVQVVVVVVVQVPPPFNKDQRRKIKMWMWTSPPVDVSIDIDIDIDDRPPIDGDD

pLDDT: mean 74.25, std 15.96, range [26.12, 95.81]

Mean predicted aligned error: 10.58 Å

Solvent-accessible surface area (backbone atoms only — not comparable to full-atom values): 11158 Å² total; per-residue (Å²): 134,89,80,78,77,71,82,82,71,70,84,74,76,95,46,60,57,28,37,37,35,31,36,43,47,82,65,71,50,79,60,95,84,59,57,73,67,56,40,50,51,38,52,54,55,55,73,69,44,64,69,87,78,77,43,50,36,43,73,45,73,44,71,61,47,65,73,70,72,67,55,64,59,48,70,86,74,74,48,93,82,66,76,49,66,69,54,50,52,52,36,44,46,50,52,46,37,49,53,53,70,68,57,54,52,51,50,70,53,58,47,80,88,76,45,100,57,55,75,70,56,48,52,55,50,35,52,52,36,52,52,45,45,52,55,48,52,51,50,47,54,52,52,62,72,64,45,96,58,61,66,46,63,49,62,22,31,40,37,41,34,38,44,54,30,97,86,43,82,75,55,48,58,47,76,46,80,47,52,68,90,50,61,38,78,66,126

Nearest PDB structures (foldseek):
  2if8-assembly1_A  TM=6.731E-01  e=2.142E-04  Saccharomyces cerevisiae
  4o4d-assembly1_A  TM=6.678E-01  e=1.355E-03  Entamoeba histolytica HM-1:IMSS-A
  8omi-assembly1_A  TM=6.113E-01  e=1.438E-03  Entamoeba histolytica
  4o4b-assembly1_B  TM=4.834E-01  e=9.483E-04  Entamoeba histolytica HM-1:IMSS-A
  6lup-assembly2_D  TM=2.927E-01  e=9.053E+00  Ginglymostoma cirratum